Protein AF-A0A9W7DNH4-F1 (afdb_monomer)

Organism: NCBI:txid1714387

Solvent-accessible surface area (backbone atoms only — not comparable to full-atom values): 20850 Å² total; per-residue (Å²): 140,83,84,82,79,83,84,78,79,80,76,79,78,78,80,70,82,71,81,75,78,78,78,76,81,74,82,75,72,92,81,65,82,76,68,62,89,94,44,41,30,29,32,54,27,45,81,45,64,90,74,97,56,42,24,43,33,22,28,31,47,51,84,48,71,58,98,82,43,78,50,62,64,67,44,77,45,74,51,60,48,55,73,45,63,62,99,46,70,74,29,60,34,27,26,70,89,67,51,57,36,27,31,36,56,58,48,73,72,75,77,74,70,84,78,74,74,82,71,77,74,82,73,75,82,76,77,75,74,74,84,76,86,72,71,78,78,80,75,75,77,80,83,75,91,80,85,83,81,74,81,79,72,72,88,76,64,54,71,68,56,55,50,52,50,51,52,49,53,49,53,51,52,51,52,49,52,51,50,53,53,52,49,52,49,53,52,53,51,53,53,51,51,54,50,55,53,51,53,54,50,54,52,51,51,53,53,53,50,55,50,50,51,52,50,51,50,51,52,53,51,53,49,52,52,51,54,54,50,51,51,52,50,51,57,51,51,49,54,51,52,52,54,51,50,54,49,52,50,51,52,52,52,54,49,52,50,51,51,53,54,49,52,52,51,52,50,56,48,52,52,53,50,52,51,50,52,51,52,53,50,53,50,52,52,53,52,50,52,52,51,51,51,50,53,50,50,51,51,51,51,53,54,55,58,61,70,75,61,94,79,81,89,77,91,70,92,76,90,77,77,93,72,85,79,79,85,77,87,77,77,84,75,86,79,135

Structure (mmCIF, N/CA/C/O backbone):
data_AF-A0A9W7DNH4-F1
#
_entry.id   AF-A0A9W7DNH4-F1
#
loop_
_atom_site.group_PDB
_atom_site.id
_atom_site.type_symbol
_atom_site.label_atom_id
_atom_site.label_alt_id
_atom_site.label_comp_id
_atom_site.label_asym_id
_atom_site.label_entity_id
_atom_site.label_seq_id
_atom_site.pdbx_PDB_ins_code
_atom_site.Cartn_x
_atom_site.Cartn_y
_atom_site.Cartn_z
_atom_site.occupancy
_atom_site.B_iso_or_equiv
_atom_site.auth_seq_id
_atom_site.auth_comp_id
_atom_site.auth_asym_id
_atom_site.auth_atom_id
_atom_site.pdbx_PDB_model_num
ATOM 1 N N . MET A 1 1 ? 45.485 -11.878 -32.424 1.00 41.97 1 MET A N 1
ATOM 2 C CA . MET A 1 1 ? 44.222 -12.640 -32.326 1.00 41.97 1 MET A CA 1
ATOM 3 C C . MET A 1 1 ? 44.474 -13.828 -31.415 1.00 41.97 1 MET A C 1
ATOM 5 O O . MET A 1 1 ? 44.830 -14.895 -31.891 1.00 41.97 1 MET A O 1
ATOM 9 N N . GLU A 1 2 ? 44.370 -13.622 -30.106 1.00 49.78 2 GLU A N 1
ATOM 10 C CA . GLU A 1 2 ? 44.536 -14.690 -29.117 1.00 49.78 2 GLU A CA 1
ATOM 11 C C . GLU A 1 2 ? 43.156 -15.238 -28.758 1.00 49.78 2 GLU A C 1
ATOM 13 O O . GLU A 1 2 ? 42.283 -14.510 -28.282 1.00 49.78 2 GLU A O 1
ATOM 18 N N . ARG A 1 3 ? 42.944 -16.520 -29.056 1.00 56.12 3 ARG A N 1
ATOM 19 C CA . ARG A 1 3 ? 41.734 -17.259 -28.701 1.00 56.12 3 ARG A CA 1
ATOM 20 C C . ARG A 1 3 ? 41.853 -17.663 -27.233 1.00 56.12 3 ARG A C 1
ATOM 22 O O . ARG A 1 3 ? 42.627 -18.553 -26.908 1.00 56.12 3 ARG A O 1
ATOM 29 N N . ARG A 1 4 ? 41.108 -16.997 -26.347 1.00 57.38 4 ARG A N 1
ATOM 30 C CA . ARG A 1 4 ? 40.926 -17.455 -24.964 1.00 57.38 4 ARG A CA 1
ATOM 31 C C . ARG A 1 4 ? 39.834 -18.518 -24.940 1.00 57.38 4 ARG A C 1
ATOM 33 O O . ARG A 1 4 ? 38.658 -18.223 -25.141 1.00 57.38 4 ARG A O 1
ATOM 40 N N . GLU A 1 5 ? 40.274 -19.752 -24.745 1.00 59.03 5 GLU A N 1
ATOM 41 C CA . GLU A 1 5 ? 39.455 -20.941 -24.553 1.00 59.03 5 GLU A CA 1
ATOM 42 C C . GLU A 1 5 ? 38.618 -20.818 -23.274 1.00 59.03 5 GLU A C 1
ATOM 44 O O . GLU A 1 5 ? 39.094 -20.413 -22.213 1.00 59.03 5 GLU A O 1
ATOM 49 N N . THR A 1 6 ? 37.336 -21.148 -23.394 1.00 56.53 6 THR A N 1
ATOM 50 C CA . THR A 1 6 ? 36.351 -21.145 -22.315 1.00 56.53 6 THR A CA 1
ATOM 51 C C . THR A 1 6 ? 36.173 -22.573 -21.808 1.00 56.53 6 THR A C 1
ATOM 53 O O . THR A 1 6 ? 35.303 -23.309 -22.260 1.00 56.53 6 THR A O 1
ATOM 56 N N . ALA A 1 7 ? 36.997 -22.976 -20.842 1.00 54.81 7 ALA A N 1
ATOM 57 C CA . ALA A 1 7 ? 36.794 -24.218 -20.101 1.00 54.81 7 ALA A CA 1
ATOM 58 C C . ALA A 1 7 ? 35.756 -23.988 -18.986 1.00 54.81 7 ALA A C 1
ATOM 60 O O . ALA A 1 7 ? 36.094 -23.660 -17.850 1.00 54.81 7 ALA A O 1
ATOM 61 N N . ARG A 1 8 ? 34.465 -24.127 -19.316 1.00 53.44 8 ARG A N 1
ATOM 62 C CA . ARG A 1 8 ? 33.403 -24.297 -18.312 1.00 53.44 8 ARG A CA 1
ATOM 63 C C . ARG A 1 8 ? 33.491 -25.721 -17.772 1.00 53.44 8 ARG A C 1
ATOM 65 O O . ARG A 1 8 ? 33.032 -26.661 -18.413 1.00 53.44 8 ARG A O 1
ATOM 72 N N . MET A 1 9 ? 34.092 -25.861 -16.595 1.00 52.75 9 MET A N 1
ATOM 73 C CA . MET A 1 9 ? 33.989 -27.075 -15.798 1.00 52.75 9 MET A CA 1
ATOM 74 C C . MET A 1 9 ? 32.529 -27.291 -15.393 1.00 52.75 9 MET A C 1
ATOM 76 O O . MET A 1 9 ? 31.974 -26.549 -14.588 1.00 52.75 9 MET A O 1
ATOM 80 N N . LEU A 1 10 ? 31.917 -28.313 -15.987 1.00 50.47 10 LEU A N 1
ATOM 81 C CA . LEU A 1 10 ? 30.725 -28.970 -15.475 1.00 50.47 10 LEU A CA 1
ATOM 82 C C . LEU A 1 10 ? 31.139 -29.734 -14.213 1.00 50.47 10 LEU A C 1
ATOM 84 O O . LEU A 1 10 ? 31.581 -3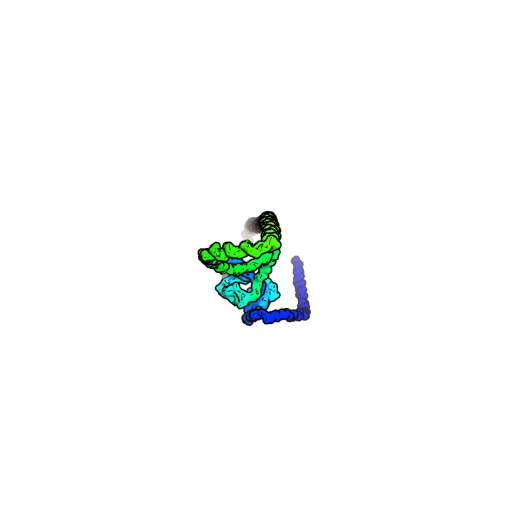0.879 -14.288 1.00 50.47 10 LEU A O 1
ATOM 88 N N . SER A 1 11 ? 31.048 -29.086 -13.053 1.00 50.72 11 SER A N 1
ATOM 89 C CA . SER A 1 11 ? 31.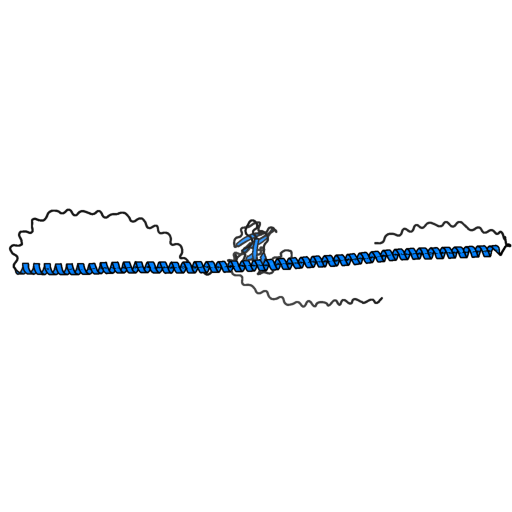046 -29.796 -11.779 1.00 50.72 11 SER A CA 1
ATOM 90 C C . SER A 1 11 ? 29.734 -30.565 -11.688 1.00 50.72 11 SER A C 1
ATOM 92 O O . SER A 1 11 ? 28.661 -29.986 -11.539 1.00 50.72 11 SER A O 1
ATOM 94 N N . SER A 1 12 ? 29.838 -31.880 -11.848 1.00 48.16 12 SER A N 1
ATOM 95 C CA . SER A 1 12 ? 28.795 -32.845 -11.543 1.00 48.16 12 SER A CA 1
ATOM 96 C C . SER A 1 12 ? 28.444 -32.734 -10.062 1.00 48.16 12 SER A C 1
ATOM 98 O O . SER A 1 12 ? 29.157 -33.263 -9.205 1.00 48.16 12 SER A O 1
ATOM 100 N N . ASP A 1 13 ? 27.367 -32.015 -9.769 1.00 47.03 13 ASP A N 1
ATOM 101 C CA . ASP A 1 13 ? 26.770 -31.979 -8.446 1.00 47.03 13 ASP A CA 1
ATOM 102 C C . ASP A 1 13 ? 26.400 -33.404 -8.030 1.00 47.03 13 ASP A C 1
ATOM 104 O O . ASP A 1 13 ? 25.472 -34.029 -8.551 1.00 47.03 13 ASP A O 1
ATOM 108 N N . GLY A 1 14 ? 27.164 -33.922 -7.071 1.00 48.91 14 GLY A N 1
ATOM 109 C CA . GLY A 1 14 ? 26.804 -35.087 -6.290 1.00 48.91 14 GLY A CA 1
ATOM 110 C C . GLY A 1 14 ? 25.523 -34.787 -5.525 1.00 48.91 14 GLY A C 1
ATOM 111 O O . GLY A 1 14 ? 25.557 -34.264 -4.412 1.00 48.91 14 GLY A O 1
ATOM 112 N N . PHE A 1 15 ? 24.389 -35.147 -6.123 1.00 50.22 15 PHE A N 1
ATOM 113 C CA . PHE A 1 15 ? 23.087 -35.256 -5.472 1.00 50.22 15 PHE A CA 1
ATOM 114 C C . PHE A 1 15 ? 23.132 -36.412 -4.458 1.00 50.22 15 PHE A C 1
ATOM 116 O O . PHE A 1 15 ? 22.571 -37.490 -4.652 1.00 50.22 15 PHE A O 1
ATOM 123 N N . ALA A 1 16 ? 23.853 -36.205 -3.357 1.00 56.56 16 ALA A N 1
ATOM 124 C CA . ALA A 1 16 ? 23.752 -37.050 -2.184 1.00 56.56 16 ALA A CA 1
ATOM 125 C C . ALA A 1 16 ? 22.314 -36.937 -1.664 1.00 56.56 16 ALA A C 1
ATOM 127 O O . ALA A 1 16 ? 21.881 -35.875 -1.212 1.00 56.56 16 ALA A O 1
ATOM 128 N N . LEU A 1 17 ? 21.571 -38.039 -1.778 1.00 50.75 17 LEU A N 1
ATOM 129 C CA . LEU A 1 17 ? 20.235 -38.236 -1.231 1.00 50.75 17 LEU A CA 1
ATOM 130 C C . LEU A 1 17 ? 20.253 -37.910 0.268 1.00 50.75 17 LEU A C 1
ATOM 132 O O . LEU A 1 17 ? 20.566 -38.757 1.104 1.00 50.75 17 LEU A O 1
ATOM 136 N N . ARG A 1 18 ? 19.932 -36.661 0.617 1.00 57.84 18 ARG A N 1
ATOM 137 C CA . ARG A 1 18 ? 19.720 -36.269 2.008 1.00 57.84 18 ARG A CA 1
ATOM 138 C C . ARG A 1 18 ? 18.527 -37.076 2.535 1.00 57.84 18 ARG A C 1
ATOM 140 O O . ARG A 1 18 ? 17.475 -37.071 1.886 1.00 57.84 18 ARG A O 1
ATOM 147 N N . PRO A 1 19 ? 18.652 -37.775 3.676 1.00 53.38 19 PRO A N 1
ATOM 148 C CA . PRO A 1 19 ? 17.532 -38.483 4.276 1.00 53.38 19 PRO A CA 1
ATOM 149 C C . PRO A 1 19 ? 16.405 -37.482 4.542 1.00 53.38 19 PRO A C 1
ATOM 151 O O . PRO A 1 19 ? 16.600 -36.474 5.223 1.00 53.38 19 PRO A O 1
ATOM 154 N N . ARG A 1 20 ? 15.235 -37.739 3.944 1.00 51.66 20 ARG A N 1
ATOM 155 C CA . ARG A 1 20 ? 14.053 -36.887 4.094 1.00 51.66 20 ARG A CA 1
ATOM 156 C C . ARG A 1 20 ? 13.724 -36.756 5.587 1.00 51.66 20 ARG A C 1
ATOM 158 O O . ARG A 1 20 ? 13.616 -37.788 6.257 1.00 51.66 20 ARG A O 1
ATOM 165 N N . PRO A 1 21 ? 13.549 -35.533 6.120 1.00 60.06 21 PRO A N 1
ATOM 166 C CA . PRO A 1 21 ? 13.137 -35.352 7.503 1.00 60.06 21 PRO A CA 1
ATOM 167 C C . PRO A 1 21 ? 11.808 -36.084 7.716 1.00 60.06 21 PRO A C 1
ATOM 169 O O . PRO A 1 21 ? 10.846 -35.900 6.966 1.00 60.06 21 PRO A O 1
ATOM 172 N N . ARG A 1 22 ? 11.775 -36.982 8.706 1.00 49.59 22 ARG A N 1
ATOM 173 C CA . ARG A 1 22 ? 10.574 -37.737 9.075 1.00 49.59 22 ARG A CA 1
ATOM 174 C C . ARG A 1 22 ? 9.524 -36.718 9.518 1.00 49.59 22 ARG A C 1
ATOM 176 O O . ARG A 1 22 ? 9.695 -36.086 10.558 1.00 49.59 22 ARG A O 1
ATOM 183 N N . LYS A 1 23 ? 8.477 -36.531 8.705 1.00 53.69 23 LYS A N 1
ATOM 184 C CA . LYS A 1 23 ? 7.341 -35.656 9.018 1.00 53.69 23 LYS A CA 1
ATOM 185 C C . LYS A 1 23 ? 6.785 -36.076 10.379 1.00 53.69 23 LYS A C 1
ATOM 187 O O . LYS A 1 23 ? 6.319 -37.206 10.530 1.00 53.69 23 LYS A O 1
ATOM 192 N N . LYS A 1 24 ? 6.898 -35.194 11.372 1.00 50.84 24 LYS A N 1
ATOM 193 C CA . LYS A 1 24 ? 6.263 -35.381 12.676 1.00 50.84 24 LYS A CA 1
ATOM 194 C C . LYS A 1 24 ? 4.756 -35.458 12.424 1.00 50.84 24 LYS A C 1
ATOM 196 O O . LYS A 1 24 ? 4.201 -34.590 11.756 1.00 50.84 24 LYS A O 1
ATOM 201 N N . LYS A 1 25 ? 4.125 -36.538 12.884 1.00 46.44 25 LYS A N 1
ATOM 202 C CA . LYS A 1 25 ? 2.669 -36.694 12.878 1.00 46.44 25 LYS A CA 1
ATOM 203 C C . LYS A 1 25 ? 2.129 -35.627 13.833 1.00 46.44 25 LYS A C 1
ATOM 205 O O . LYS A 1 25 ? 2.283 -35.775 15.038 1.00 46.44 25 LYS A O 1
ATOM 210 N N . LEU A 1 26 ? 1.612 -34.531 13.287 1.00 49.44 26 LEU A N 1
ATOM 211 C CA . LEU A 1 26 ? 0.841 -33.557 14.053 1.00 49.44 26 LEU A CA 1
ATOM 212 C C . LEU A 1 26 ? -0.410 -34.282 14.556 1.00 49.44 26 LEU A C 1
ATOM 214 O O . LEU A 1 26 ? -1.147 -34.871 13.761 1.00 49.44 26 LEU A O 1
ATOM 218 N N . GLU A 1 27 ? -0.567 -34.332 15.874 1.00 47.12 27 GLU A N 1
ATOM 219 C CA . GLU A 1 27 ? -1.735 -34.897 16.540 1.00 47.12 27 GLU A CA 1
ATOM 220 C C . GLU A 1 27 ? -2.971 -34.118 16.081 1.00 47.12 27 GLU A C 1
ATOM 222 O O . GLU A 1 27 ? -3.077 -32.910 16.268 1.00 47.12 27 GLU A O 1
ATOM 227 N N . GLN A 1 28 ? -3.874 -34.803 15.382 1.00 47.16 28 GLN A N 1
ATOM 228 C CA . GLN A 1 28 ? -5.133 -34.222 14.937 1.00 47.16 28 GLN A CA 1
ATOM 229 C C . GLN A 1 28 ? -6.095 -34.214 16.127 1.00 47.16 28 GLN A C 1
ATOM 231 O O . GLN A 1 28 ? -6.510 -35.276 16.592 1.00 47.16 28 GLN A O 1
ATOM 236 N N . ASN A 1 29 ? -6.439 -33.023 16.616 1.00 46.56 29 ASN A N 1
ATOM 237 C CA . ASN A 1 29 ? -7.461 -32.839 17.642 1.00 46.56 29 ASN A CA 1
ATOM 238 C C . ASN A 1 29 ? -8.822 -33.381 17.142 1.00 46.56 29 ASN A C 1
ATOM 240 O O . ASN A 1 29 ? -9.252 -33.025 16.042 1.00 46.56 29 ASN A O 1
ATOM 244 N N . PRO A 1 30 ? -9.527 -34.229 17.915 1.00 50.03 30 PRO A N 1
ATOM 245 C CA . PRO A 1 30 ? -10.684 -34.995 17.435 1.00 50.03 30 PRO A CA 1
ATOM 246 C C . PRO A 1 30 ? -12.011 -34.217 17.312 1.00 50.03 30 PRO A C 1
ATOM 248 O O . PRO A 1 30 ? -13.034 -34.840 17.046 1.00 50.03 30 PRO A O 1
ATOM 251 N N . ASN A 1 31 ? -12.027 -32.888 17.474 1.00 50.53 31 ASN A N 1
ATOM 252 C CA . ASN A 1 31 ? -13.268 -32.094 17.505 1.00 50.53 31 ASN A CA 1
ATOM 253 C C . ASN A 1 31 ? -13.541 -31.224 16.264 1.00 50.53 31 ASN A C 1
ATOM 255 O O . ASN A 1 31 ? -14.548 -30.520 16.227 1.00 50.53 31 ASN A O 1
ATOM 259 N N . PHE A 1 32 ? -12.715 -31.292 15.218 1.00 58.94 32 PHE A N 1
ATOM 260 C CA . PHE A 1 32 ? -12.990 -30.560 13.980 1.00 58.94 32 PHE A CA 1
ATOM 261 C C . PHE A 1 32 ? -14.051 -31.288 13.146 1.00 58.94 32 PHE A C 1
ATOM 263 O O . PHE A 1 32 ? -13.826 -32.417 12.700 1.00 58.94 32 PHE A O 1
ATOM 270 N N . LYS A 1 33 ? -15.200 -30.638 12.890 1.00 72.44 33 LYS A N 1
ATOM 271 C CA . LYS A 1 33 ? -16.123 -31.056 11.820 1.00 72.44 33 LYS A CA 1
ATOM 272 C C . LYS A 1 33 ? -15.299 -31.222 10.544 1.00 72.44 33 LYS A C 1
ATOM 274 O O . LYS A 1 33 ? -14.702 -30.268 10.049 1.00 72.44 33 LYS A O 1
ATOM 279 N N . GLN A 1 34 ? -15.194 -32.464 10.088 1.00 80.19 34 GLN A N 1
ATOM 280 C CA . GLN A 1 34 ? -14.175 -32.858 9.130 1.00 80.19 34 GLN A CA 1
ATOM 281 C C . GLN A 1 34 ? -14.425 -32.185 7.776 1.00 80.19 34 GLN A C 1
ATOM 283 O O . GLN A 1 34 ? -15.508 -32.320 7.208 1.00 80.19 34 GLN A O 1
ATOM 288 N N . ALA A 1 35 ? -13.416 -31.476 7.268 1.00 86.12 35 ALA A N 1
ATOM 289 C CA . ALA A 1 35 ? -13.481 -30.838 5.961 1.00 86.12 35 ALA A CA 1
ATOM 290 C C . ALA A 1 35 ? -13.754 -31.874 4.848 1.00 86.12 35 ALA A C 1
ATOM 292 O O . ALA A 1 35 ? -13.266 -33.013 4.931 1.00 86.12 35 ALA A O 1
ATOM 293 N N . PRO A 1 36 ? -14.499 -31.509 3.787 1.00 87.69 36 PRO A N 1
ATOM 294 C CA . PRO A 1 36 ? -14.671 -32.354 2.613 1.00 87.69 36 PRO A CA 1
ATOM 295 C C . PRO A 1 36 ? -13.324 -32.799 2.030 1.00 87.69 36 PRO A C 1
ATOM 297 O O . PRO A 1 36 ? -12.365 -32.030 1.945 1.00 87.69 36 PRO A O 1
ATOM 300 N N . ARG A 1 37 ? -13.237 -34.060 1.590 1.00 85.50 37 ARG A N 1
ATOM 301 C CA . ARG A 1 37 ? -11.992 -34.599 1.022 1.00 85.50 37 ARG A CA 1
ATOM 302 C C . ARG A 1 37 ? -11.563 -33.791 -0.205 1.00 85.50 37 ARG A C 1
ATOM 304 O O . ARG A 1 37 ? -12.326 -33.661 -1.157 1.00 85.50 37 ARG A O 1
ATOM 311 N N . GLY A 1 38 ? -10.314 -33.326 -0.195 1.00 86.88 38 GLY A N 1
ATOM 312 C CA . GLY A 1 38 ? -9.710 -32.592 -1.311 1.00 86.88 38 GLY A CA 1
ATOM 313 C C . GLY A 1 38 ? -10.020 -31.095 -1.337 1.00 86.88 38 GLY A C 1
ATOM 314 O O . GLY A 1 38 ? -9.582 -30.424 -2.266 1.00 86.88 38 GLY A O 1
ATOM 315 N N . VAL A 1 39 ? -10.740 -30.572 -0.341 1.00 91.62 39 VAL A N 1
ATOM 316 C CA . VAL A 1 39 ? -10.907 -29.130 -0.142 1.00 91.62 39 VAL A CA 1
ATOM 317 C C . VAL A 1 39 ? -9.945 -28.697 0.967 1.00 91.62 39 VAL A C 1
ATOM 319 O O . VAL A 1 39 ? -9.962 -29.303 2.040 1.00 91.62 39 VAL A O 1
ATOM 322 N N . PRO A 1 40 ? -9.071 -27.710 0.729 1.00 92.69 40 PRO A N 1
ATOM 323 C CA . PRO A 1 40 ? -8.202 -27.194 1.774 1.00 92.69 40 PRO A CA 1
ATOM 324 C C . PRO A 1 40 ? -8.973 -26.430 2.838 1.00 92.69 40 PRO A C 1
ATOM 326 O O . PRO A 1 40 ? -9.962 -25.761 2.537 1.00 92.69 40 PRO A O 1
ATOM 329 N N . THR A 1 41 ? -8.482 -26.501 4.070 1.00 93.94 41 THR A N 1
ATOM 330 C CA . THR A 1 41 ? -9.088 -25.814 5.206 1.00 93.94 41 THR A CA 1
ATOM 331 C C . THR A 1 41 ? -8.371 -24.497 5.467 1.00 93.94 41 THR A C 1
ATOM 333 O O . THR A 1 41 ? -7.146 -24.463 5.477 1.00 93.94 41 THR A O 1
ATOM 336 N N . LEU A 1 42 ? -9.120 -23.427 5.701 1.00 94.19 42 LEU A N 1
ATOM 337 C CA . LEU A 1 42 ? -8.631 -22.165 6.249 1.00 94.19 42 LEU A CA 1
ATOM 338 C C . LEU A 1 42 ? -9.012 -22.113 7.729 1.00 94.19 42 LEU A C 1
ATOM 340 O O . LEU A 1 42 ? -10.199 -22.046 8.037 1.00 94.19 42 LEU A O 1
ATOM 344 N N . ASN A 1 43 ? -8.033 -22.172 8.627 1.00 93.31 43 ASN A N 1
ATOM 345 C CA . ASN A 1 43 ? -8.238 -21.945 10.063 1.00 93.31 43 ASN A CA 1
ATOM 346 C C . ASN A 1 43 ? -7.782 -20.532 10.437 1.00 93.31 43 ASN A C 1
ATOM 348 O O . ASN A 1 43 ? -7.041 -19.908 9.673 1.00 93.31 43 ASN A O 1
ATOM 352 N N . TYR A 1 44 ? -8.210 -20.057 11.608 1.00 92.81 44 TYR A N 1
ATOM 353 C CA . TYR A 1 44 ? -7.864 -18.740 12.152 1.00 92.81 44 TYR A CA 1
ATOM 354 C C . TYR A 1 44 ? -8.098 -17.647 11.111 1.00 92.81 44 TYR A C 1
ATOM 356 O O . TYR A 1 44 ? -7.218 -16.862 10.755 1.00 92.81 44 TYR A O 1
ATOM 364 N N . TRP A 1 45 ? -9.275 -17.711 10.491 1.00 94.19 45 TRP A N 1
ATOM 365 C CA . TRP A 1 45 ? -9.604 -16.851 9.372 1.00 94.19 45 TRP A CA 1
ATOM 366 C C . TRP A 1 45 ? -10.391 -15.625 9.830 1.00 94.19 45 TRP A C 1
ATOM 368 O O . TRP A 1 45 ? -11.214 -15.702 10.741 1.00 94.19 45 TRP A O 1
ATOM 378 N N . ALA A 1 46 ? -10.175 -14.508 9.141 1.00 93.75 46 ALA A N 1
ATOM 379 C CA . ALA A 1 46 ? -10.876 -13.248 9.338 1.00 93.75 46 ALA A CA 1
ATOM 380 C C . ALA A 1 46 ? -11.366 -12.697 7.989 1.00 93.75 46 ALA A C 1
ATOM 382 O O . ALA A 1 46 ? -10.720 -12.874 6.951 1.00 93.75 46 ALA A O 1
ATOM 383 N N . GLU A 1 47 ? -12.529 -12.042 7.993 1.00 92.38 47 GLU A N 1
ATOM 384 C CA . GLU A 1 47 ? -13.048 -11.340 6.813 1.00 92.38 47 GLU A CA 1
ATOM 385 C C . GLU A 1 47 ? -12.252 -10.044 6.625 1.00 92.38 47 GLU A C 1
ATOM 387 O O . GLU A 1 47 ? -12.190 -9.199 7.519 1.00 92.38 47 GLU A O 1
ATOM 392 N N . VAL A 1 48 ? -11.632 -9.891 5.458 1.00 90.06 48 VAL A N 1
ATOM 393 C CA . VAL A 1 48 ? -10.850 -8.711 5.094 1.00 90.06 48 VAL A CA 1
ATOM 394 C C . VAL A 1 48 ? -11.646 -7.925 4.055 1.00 90.06 48 VAL A C 1
ATOM 396 O O . VAL A 1 48 ? -12.052 -8.441 3.017 1.00 90.06 48 VAL A O 1
ATOM 399 N N . GLY A 1 49 ? -11.902 -6.652 4.353 1.00 79.62 49 GLY A N 1
ATOM 400 C CA . GLY A 1 49 ? -12.678 -5.760 3.491 1.00 79.62 49 GLY A CA 1
ATOM 401 C C . GLY A 1 49 ? -14.156 -5.669 3.876 1.00 79.62 49 GLY A C 1
ATOM 402 O O . GLY A 1 49 ? -14.897 -6.644 3.882 1.00 79.62 49 GLY A O 1
ATOM 403 N N . GLY A 1 50 ? -14.610 -4.450 4.175 1.00 63.06 50 GLY A N 1
ATOM 404 C CA . GLY A 1 50 ? -16.027 -4.152 4.377 1.00 63.06 50 GLY A CA 1
ATOM 405 C C . GLY A 1 50 ? -16.684 -3.728 3.063 1.00 63.06 50 GLY A C 1
ATOM 406 O O . GLY A 1 50 ? -16.240 -2.764 2.439 1.00 63.06 50 GLY A O 1
ATOM 407 N N . GLY A 1 51 ? -17.754 -4.408 2.638 1.00 75.00 51 GLY A N 1
ATOM 408 C CA . GLY A 1 51 ? -18.595 -3.958 1.521 1.00 75.00 51 GLY A CA 1
ATOM 409 C C . GLY A 1 51 ? -18.993 -5.047 0.521 1.00 75.00 51 GLY A C 1
ATOM 410 O O . GLY A 1 51 ? -19.376 -6.149 0.899 1.00 75.00 51 GLY A O 1
ATOM 411 N N . VAL A 1 52 ? -18.968 -4.696 -0.773 1.00 79.38 52 VAL A N 1
ATOM 412 C CA . VAL A 1 52 ? -19.470 -5.519 -1.899 1.00 79.38 52 VAL A CA 1
ATOM 413 C C . VAL A 1 52 ? -18.533 -6.685 -2.244 1.00 79.38 52 VAL A C 1
ATOM 415 O O . VAL A 1 52 ? -18.972 -7.685 -2.808 1.00 79.38 52 VAL A O 1
ATOM 418 N N . HIS A 1 53 ? -17.250 -6.575 -1.896 1.00 86.00 53 HIS A N 1
ATOM 419 C CA . HIS A 1 53 ? -16.250 -7.612 -2.123 1.00 86.00 53 HIS A CA 1
ATOM 420 C C . HIS A 1 53 ? -15.758 -8.131 -0.782 1.00 86.00 53 HIS A C 1
ATOM 422 O O . HIS A 1 53 ? -15.074 -7.414 -0.060 1.00 86.00 53 HIS A O 1
ATOM 428 N N . LYS A 1 54 ? -16.130 -9.370 -0.473 1.00 91.00 54 LYS A N 1
ATOM 429 C CA . LYS A 1 54 ? -15.702 -10.066 0.734 1.00 91.00 54 LYS A CA 1
ATOM 430 C C . LYS A 1 54 ? -14.505 -10.942 0.384 1.00 91.00 54 LYS A C 1
ATOM 432 O O . LYS A 1 54 ? -14.637 -11.817 -0.479 1.00 91.00 54 LYS A O 1
ATOM 437 N N . THR A 1 55 ? -13.353 -10.689 0.993 1.00 92.62 55 THR A N 1
ATOM 438 C CA . THR A 1 55 ? -12.202 -11.601 0.962 1.00 92.62 55 THR A CA 1
ATOM 439 C C . THR A 1 55 ? -11.982 -12.168 2.358 1.00 92.62 55 THR A C 1
ATOM 441 O O . THR A 1 55 ? -12.465 -11.631 3.354 1.00 92.62 55 THR A O 1
ATOM 444 N N . ILE A 1 56 ? -11.311 -13.312 2.436 1.00 93.50 56 ILE A N 1
ATOM 445 C CA . ILE A 1 56 ? -10.953 -13.944 3.708 1.00 93.50 56 ILE A CA 1
ATOM 446 C C . ILE A 1 56 ? -9.447 -14.136 3.745 1.00 93.50 56 ILE A C 1
ATOM 448 O O . ILE A 1 56 ? -8.865 -14.619 2.771 1.00 93.50 56 ILE A O 1
ATOM 452 N N . GLN A 1 57 ? -8.833 -13.812 4.875 1.00 94.31 57 GLN A N 1
ATOM 453 C CA . GLN A 1 57 ? -7.440 -14.126 5.160 1.00 94.31 57 GLN A CA 1
ATOM 454 C C . GLN A 1 57 ? -7.380 -15.146 6.295 1.00 94.31 57 GLN A C 1
ATOM 456 O O . GLN A 1 57 ? -8.108 -15.001 7.267 1.00 94.31 57 GLN A O 1
ATOM 461 N N . GLY A 1 58 ? -6.523 -16.160 6.195 1.00 93.06 58 GLY A N 1
ATOM 462 C CA . GLY A 1 58 ? -6.372 -17.178 7.240 1.00 93.06 58 GLY A CA 1
ATOM 463 C C . GLY A 1 58 ? -5.195 -18.110 6.984 1.00 93.06 58 GLY A C 1
ATOM 464 O O . GLY A 1 58 ? -4.500 -17.985 5.973 1.00 93.06 58 GLY A O 1
ATOM 465 N N . GLU A 1 59 ? -4.960 -19.039 7.902 1.00 93.69 59 GLU A N 1
ATOM 466 C CA . GLU A 1 59 ? -3.907 -20.044 7.775 1.00 93.69 59 GLU A CA 1
ATOM 467 C C . GLU A 1 59 ? -4.391 -21.263 6.995 1.00 93.69 59 GLU A C 1
ATOM 469 O O . GLU A 1 5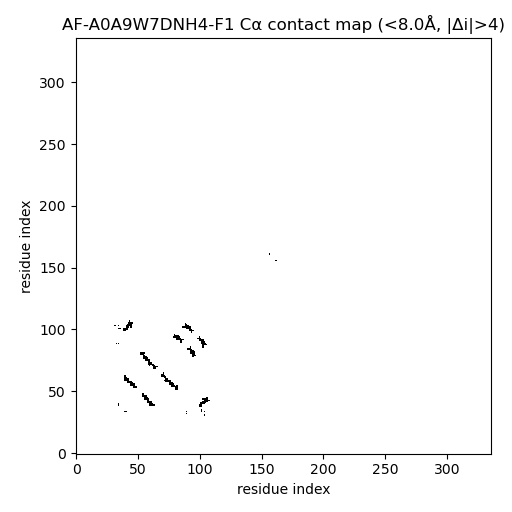9 ? -5.424 -21.868 7.299 1.00 93.69 59 GLU A O 1
ATOM 474 N N . LEU A 1 60 ? -3.622 -21.650 5.979 1.00 91.56 60 LEU A N 1
ATOM 475 C CA . LEU A 1 60 ? -3.956 -22.779 5.126 1.00 91.56 60 LEU A CA 1
ATOM 476 C C . LEU A 1 60 ? -3.536 -24.107 5.767 1.00 91.56 60 LEU A C 1
ATOM 478 O O . LEU A 1 60 ? -2.353 -24.387 5.949 1.00 91.56 60 LEU A O 1
ATOM 482 N N . PHE A 1 61 ? -4.502 -24.985 6.019 1.00 88.25 61 PHE A N 1
ATOM 483 C CA . PHE A 1 61 ? -4.289 -26.357 6.462 1.00 88.25 61 PHE A CA 1
ATOM 484 C C . PHE A 1 61 ? -4.622 -27.353 5.352 1.00 88.25 61 PHE A C 1
ATOM 486 O O . PHE A 1 61 ? -5.764 -27.504 4.914 1.00 88.25 61 PHE A O 1
ATOM 493 N N . GLY A 1 62 ? -3.590 -28.070 4.909 1.00 80.94 62 GLY A N 1
ATOM 494 C CA . GLY A 1 62 ? -3.653 -28.982 3.774 1.00 80.94 62 GLY A CA 1
ATOM 495 C C . GLY A 1 62 ? -2.539 -28.703 2.770 1.00 80.94 62 GLY A C 1
ATOM 496 O O . GLY A 1 62 ? -1.735 -27.795 2.948 1.00 80.94 62 GLY A O 1
ATOM 497 N N . CYS A 1 63 ? -2.476 -29.523 1.725 1.00 72.19 63 CYS A N 1
ATOM 498 C CA . CYS A 1 63 ? -1.569 -29.309 0.602 1.00 72.19 63 CYS A CA 1
ATOM 499 C C . CYS A 1 63 ? -2.397 -28.756 -0.557 1.00 72.19 63 CYS A C 1
ATOM 501 O O . CYS A 1 63 ? -3.300 -29.447 -1.038 1.00 72.19 63 CYS A O 1
ATOM 503 N N . VAL A 1 64 ? -2.108 -27.527 -0.980 1.00 74.06 64 VAL A N 1
ATOM 504 C CA . VAL A 1 64 ? -2.760 -26.893 -2.131 1.00 74.06 64 VAL A CA 1
ATOM 505 C C . VAL A 1 64 ? -1.693 -26.475 -3.111 1.00 74.06 64 VAL A C 1
ATOM 507 O O . VAL A 1 64 ? -0.653 -25.951 -2.723 1.00 74.06 64 VAL A O 1
ATOM 510 N N . VAL A 1 65 ? -1.976 -26.711 -4.385 1.00 72.25 65 VAL A N 1
ATOM 511 C CA . VAL A 1 65 ? -1.204 -26.131 -5.473 1.00 72.25 65 VAL A CA 1
ATOM 512 C C . VAL A 1 65 ? -1.978 -24.914 -5.952 1.00 72.25 65 VAL A C 1
ATOM 514 O O . VAL A 1 65 ? -3.064 -25.066 -6.512 1.00 72.25 65 VAL A O 1
ATOM 517 N N . VAL A 1 66 ? -1.455 -23.722 -5.686 1.00 70.25 66 VAL A N 1
ATOM 518 C CA . VAL A 1 66 ? -2.009 -22.462 -6.196 1.00 70.25 66 VAL A CA 1
ATOM 519 C C . VAL A 1 66 ? -1.060 -21.977 -7.279 1.00 70.25 66 VAL A C 1
ATOM 521 O O . VAL A 1 66 ? 0.140 -21.904 -7.054 1.00 70.25 66 VAL A O 1
ATOM 524 N N . ASP A 1 67 ? -1.581 -21.743 -8.482 1.00 68.94 67 ASP A N 1
ATOM 525 C CA . ASP A 1 67 ? -0.811 -21.251 -9.636 1.00 68.94 67 ASP A CA 1
ATOM 526 C C . ASP A 1 67 ? 0.449 -22.067 -9.995 1.00 68.94 67 ASP A C 1
ATOM 528 O O . ASP A 1 67 ? 1.362 -21.582 -10.658 1.00 68.94 67 ASP A O 1
ATOM 532 N N . GLY A 1 68 ? 0.469 -23.350 -9.620 1.00 75.00 68 GLY A N 1
ATOM 533 C CA . GLY A 1 68 ? 1.579 -24.269 -9.888 1.00 75.00 68 GLY A CA 1
ATOM 534 C C . GLY A 1 68 ? 2.593 -24.393 -8.749 1.00 75.00 68 GLY A C 1
ATOM 535 O O . GLY A 1 68 ? 3.421 -25.303 -8.801 1.00 75.00 68 GLY A O 1
ATOM 536 N N . ASP A 1 69 ? 2.474 -23.578 -7.702 1.00 78.31 69 ASP A N 1
ATOM 537 C CA . ASP A 1 69 ? 3.329 -23.633 -6.521 1.00 78.31 69 ASP A CA 1
ATOM 538 C C . ASP A 1 69 ? 2.630 -24.380 -5.378 1.00 78.31 69 ASP A C 1
ATOM 540 O O . ASP A 1 69 ? 1.448 -24.175 -5.085 1.00 78.31 69 ASP A O 1
ATOM 544 N N . ALA A 1 70 ? 3.356 -25.302 -4.743 1.00 78.06 70 ALA A N 1
ATOM 545 C CA . ALA A 1 70 ? 2.871 -26.009 -3.565 1.00 78.06 70 ALA A CA 1
ATOM 546 C C . ALA A 1 70 ? 3.011 -25.098 -2.341 1.00 78.06 70 ALA A C 1
ATOM 548 O O . ALA A 1 70 ? 4.130 -24.760 -1.959 1.00 78.06 70 ALA A O 1
ATOM 549 N N . ILE A 1 71 ? 1.883 -24.728 -1.739 1.00 80.12 71 ILE A N 1
ATOM 550 C CA . ILE A 1 71 ? 1.841 -23.928 -0.512 1.00 80.12 71 ILE A CA 1
ATOM 551 C C . ILE A 1 71 ? 1.993 -24.863 0.691 1.00 80.12 71 ILE A C 1
ATOM 553 O O . ILE A 1 71 ? 1.332 -25.908 0.768 1.00 80.12 71 ILE A O 1
ATOM 557 N N . ASP A 1 72 ? 2.871 -24.495 1.624 1.00 80.81 72 ASP A N 1
ATOM 558 C CA . ASP A 1 72 ? 3.090 -25.252 2.853 1.00 80.81 72 ASP A CA 1
ATOM 559 C C . ASP A 1 72 ? 1.939 -25.034 3.852 1.00 80.81 72 ASP A C 1
ATOM 561 O O . ASP A 1 72 ? 1.319 -23.975 3.938 1.00 80.81 72 ASP A O 1
ATOM 565 N N . THR A 1 73 ? 1.635 -26.068 4.638 1.00 84.50 73 THR A N 1
ATOM 566 C CA . THR A 1 73 ? 0.620 -25.976 5.696 1.00 84.50 73 THR A CA 1
ATOM 567 C C . THR A 1 73 ? 1.059 -24.987 6.781 1.00 84.50 73 THR A C 1
ATOM 569 O O . THR A 1 73 ? 2.176 -25.095 7.287 1.00 84.50 73 THR A O 1
ATOM 572 N N . GLY A 1 74 ? 0.159 -24.082 7.169 1.00 85.94 74 GLY A N 1
ATOM 573 C CA . GLY A 1 74 ? 0.391 -23.016 8.148 1.00 85.94 74 GLY A CA 1
ATOM 574 C C . GLY A 1 74 ? 0.773 -21.670 7.524 1.00 85.94 74 GLY A C 1
ATOM 575 O O . GLY A 1 74 ? 1.016 -20.713 8.250 1.00 85.94 74 GLY A O 1
ATOM 576 N N . GLU A 1 75 ? 0.840 -21.563 6.194 1.00 88.00 75 GLU A N 1
ATOM 577 C CA . GLU A 1 75 ? 1.051 -20.271 5.542 1.00 88.00 75 GLU A CA 1
ATOM 578 C C . GLU A 1 75 ? -0.232 -19.426 5.587 1.00 88.00 75 GLU A C 1
ATOM 580 O O . GLU A 1 75 ? -1.330 -19.914 5.295 1.00 88.00 75 GLU A O 1
ATOM 585 N N . ARG A 1 76 ? -0.093 -18.148 5.962 1.00 90.81 76 ARG A N 1
ATOM 586 C CA . ARG A 1 76 ? -1.206 -17.196 5.975 1.00 90.81 76 ARG A CA 1
ATOM 587 C C . ARG A 1 76 ? -1.466 -16.717 4.553 1.00 90.81 76 ARG A C 1
ATOM 589 O O . ARG A 1 76 ? -0.643 -16.007 3.980 1.00 90.81 76 ARG A O 1
ATOM 596 N N . ILE A 1 77 ? -2.618 -17.078 4.007 1.00 92.31 77 ILE A N 1
ATOM 597 C CA . ILE A 1 77 ? -3.029 -16.700 2.656 1.00 92.31 77 ILE A CA 1
ATOM 598 C C . ILE A 1 77 ? -4.209 -15.733 2.706 1.00 92.31 77 ILE A C 1
ATOM 600 O O . ILE A 1 77 ? -5.047 -15.797 3.605 1.00 92.31 77 ILE A O 1
ATOM 604 N N . GLU A 1 78 ? -4.287 -14.848 1.718 1.00 93.69 78 GLU A N 1
ATOM 605 C CA . GLU A 1 78 ? -5.484 -14.062 1.431 1.00 93.69 78 GLU A CA 1
ATOM 606 C C . GLU A 1 78 ? -6.186 -14.673 0.217 1.00 93.69 78 GLU A C 1
ATOM 608 O O . GLU A 1 78 ? -5.579 -14.912 -0.829 1.00 93.69 78 GLU A O 1
ATOM 613 N N . THR A 1 79 ? -7.469 -14.974 0.369 1.00 92.12 79 THR A N 1
ATOM 614 C CA . THR A 1 79 ? -8.295 -15.514 -0.709 1.00 92.12 79 THR A CA 1
ATOM 615 C C . THR A 1 79 ? -8.756 -14.405 -1.651 1.00 92.12 79 THR A C 1
ATOM 617 O O . THR A 1 79 ? -8.918 -13.248 -1.266 1.00 92.12 79 THR A O 1
ATOM 620 N N . GLY A 1 80 ? -9.015 -14.761 -2.911 1.00 91.94 80 GLY A N 1
ATOM 621 C CA . GLY A 1 80 ? -9.718 -13.865 -3.830 1.00 91.94 80 GLY A CA 1
ATOM 622 C C . GLY A 1 80 ? -11.168 -13.608 -3.397 1.00 91.94 80 GLY A C 1
ATOM 623 O O . GLY A 1 80 ? -11.686 -14.242 -2.482 1.00 91.94 80 GLY A O 1
ATOM 624 N N . VAL A 1 81 ? -11.858 -12.708 -4.104 1.00 94.62 81 VAL A N 1
ATOM 625 C CA . VAL A 1 81 ? -13.252 -12.334 -3.793 1.00 94.62 81 VAL A CA 1
ATOM 626 C C . VAL A 1 81 ? -14.160 -13.561 -3.754 1.00 94.62 81 VAL A C 1
ATOM 628 O O . VAL A 1 81 ? -14.188 -14.340 -4.709 1.00 94.62 81 VAL A O 1
ATOM 631 N N . ILE A 1 82 ? -14.927 -13.708 -2.679 1.00 94.38 82 ILE A N 1
ATOM 632 C CA . ILE A 1 82 ? -15.861 -14.817 -2.491 1.00 94.38 82 ILE A CA 1
ATOM 633 C C . ILE A 1 82 ? -17.125 -14.563 -3.304 1.00 94.38 82 ILE A C 1
ATOM 635 O O . ILE A 1 82 ? -17.759 -13.515 -3.189 1.00 94.38 82 ILE A O 1
ATOM 639 N N . VAL A 1 83 ? -17.483 -15.534 -4.145 1.00 95.31 83 VAL A N 1
ATOM 640 C CA . VAL A 1 83 ? -18.640 -15.458 -5.052 1.00 95.31 83 VAL A CA 1
ATOM 641 C C . VAL A 1 83 ? -19.774 -16.398 -4.648 1.00 95.31 83 VAL A C 1
ATOM 643 O O . VAL A 1 83 ? -20.913 -16.185 -5.061 1.00 95.31 83 VAL A O 1
ATOM 646 N N . LYS A 1 84 ? -19.488 -17.444 -3.860 1.00 94.81 84 LYS A N 1
ATOM 647 C CA . LYS A 1 84 ? -20.484 -18.420 -3.397 1.00 94.81 84 LYS A CA 1
ATOM 648 C C . LYS A 1 84 ? -20.103 -18.995 -2.032 1.00 94.81 84 LYS A C 1
ATOM 650 O O . LYS A 1 84 ? -18.927 -19.236 -1.785 1.00 94.81 84 LYS A O 1
ATOM 655 N N . GLY A 1 85 ? -21.114 -19.292 -1.219 1.00 91.88 85 GLY A N 1
ATOM 656 C CA . GLY A 1 85 ? -20.962 -19.833 0.134 1.00 91.88 85 GLY A CA 1
ATOM 657 C C . GLY A 1 85 ? -21.224 -18.768 1.194 1.00 91.88 85 GLY A C 1
ATOM 658 O O . GLY A 1 85 ? -21.074 -17.574 0.930 1.00 91.88 85 GLY A O 1
ATOM 659 N N . ASP A 1 86 ? -21.643 -19.212 2.373 1.00 92.00 86 ASP A N 1
ATOM 660 C CA . ASP A 1 86 ? -21.804 -18.345 3.537 1.00 92.00 86 ASP A CA 1
ATOM 661 C C . ASP A 1 86 ? -20.454 -18.225 4.248 1.00 92.00 86 ASP A C 1
ATOM 663 O O . ASP A 1 86 ? -19.747 -19.214 4.407 1.00 92.00 86 ASP A O 1
ATOM 667 N N . ILE A 1 87 ? -20.067 -17.020 4.670 1.00 92.56 87 ILE A N 1
ATOM 668 C CA . ILE A 1 87 ? -18.817 -16.802 5.416 1.00 92.56 87 ILE A CA 1
ATOM 669 C C . ILE A 1 87 ? -19.080 -17.110 6.892 1.00 92.56 87 ILE A C 1
ATOM 671 O O . ILE A 1 87 ? -19.240 -16.224 7.729 1.00 92.56 87 ILE A O 1
ATOM 675 N N . THR A 1 88 ? -19.224 -18.398 7.186 1.00 92.44 88 THR A N 1
ATOM 676 C CA . THR A 1 88 ? -19.474 -18.924 8.533 1.00 92.44 88 THR A CA 1
ATOM 677 C C . THR A 1 88 ? -18.534 -20.083 8.833 1.00 92.44 88 THR A C 1
ATOM 679 O O . THR A 1 88 ? -18.088 -20.776 7.920 1.00 92.44 88 THR A O 1
ATOM 682 N N . GLU A 1 89 ? -18.246 -20.335 10.104 1.00 92.69 89 GLU A N 1
ATOM 683 C CA . GLU A 1 89 ? -17.429 -21.484 10.504 1.00 92.69 89 GLU A CA 1
ATOM 684 C C . GLU A 1 89 ? -18.008 -22.807 9.994 1.00 92.69 89 GLU A C 1
ATOM 686 O O . GLU A 1 89 ? -19.224 -23.025 9.982 1.00 92.69 89 GLU A O 1
ATOM 691 N N . PHE A 1 90 ? -17.114 -23.712 9.606 1.00 92.25 90 PHE A N 1
ATOM 692 C CA . PHE A 1 90 ? -17.425 -25.045 9.089 1.00 92.25 90 PHE A CA 1
ATOM 693 C C . PHE A 1 90 ? -18.297 -25.023 7.827 1.00 92.25 90 PHE A C 1
ATOM 695 O O . PHE A 1 90 ? -19.239 -25.811 7.702 1.00 92.25 90 PHE A O 1
ATOM 702 N N . SER A 1 91 ? -17.988 -24.120 6.895 1.00 93.75 91 SER A N 1
ATOM 703 C CA . SER A 1 91 ? -18.684 -23.994 5.611 1.00 93.75 91 SER A CA 1
ATOM 704 C C . SER A 1 91 ? -17.713 -23.928 4.427 1.00 93.75 91 SER A C 1
ATOM 706 O O . SER A 1 91 ? -16.541 -23.591 4.579 1.00 93.75 91 SER A O 1
ATOM 708 N N . GLU A 1 92 ? -18.188 -24.291 3.232 1.00 94.75 92 GLU A N 1
ATOM 709 C CA . GLU A 1 92 ? -17.403 -24.204 1.995 1.00 94.75 92 GLU A CA 1
ATOM 710 C C . GLU A 1 92 ? -17.670 -22.871 1.288 1.00 94.75 92 GLU A C 1
ATOM 712 O O . GLU A 1 92 ? -18.818 -22.537 0.984 1.00 94.75 92 GLU A O 1
ATOM 717 N N . VAL A 1 93 ? -16.598 -22.149 0.966 1.00 95.88 93 VAL A N 1
ATOM 718 C CA . VAL A 1 93 ? -16.632 -20.920 0.170 1.00 95.88 93 VAL A CA 1
ATOM 719 C C . VAL A 1 93 ? -15.912 -21.113 -1.159 1.00 95.88 93 VAL A C 1
ATOM 721 O O . VAL A 1 93 ? -14.934 -21.857 -1.266 1.00 95.88 93 VAL A O 1
ATOM 724 N N . VAL A 1 94 ? -16.404 -20.431 -2.192 1.00 95.56 94 VAL A N 1
ATOM 725 C CA . VAL A 1 94 ? -15.837 -20.445 -3.543 1.00 95.56 94 VAL A CA 1
ATOM 726 C C . VAL A 1 94 ? -15.419 -19.033 -3.920 1.00 95.56 94 VAL A C 1
ATOM 728 O O . VAL A 1 94 ? -16.221 -18.097 -3.849 1.00 95.56 94 VAL A O 1
ATOM 731 N N . THR A 1 95 ? -14.168 -18.883 -4.338 1.00 95.25 95 THR A N 1
ATOM 732 C CA . THR A 1 95 ? -13.616 -17.616 -4.826 1.00 95.25 95 THR A CA 1
ATOM 733 C C . THR A 1 95 ? -13.984 -17.377 -6.292 1.00 95.25 95 THR A C 1
ATOM 735 O O . THR A 1 95 ? -14.385 -18.288 -7.015 1.00 95.25 95 THR A O 1
ATOM 738 N N . ASN A 1 96 ? -13.803 -16.145 -6.767 1.00 94.31 96 ASN A N 1
ATOM 739 C CA . ASN A 1 96 ? -13.945 -15.750 -8.172 1.00 94.31 96 ASN A CA 1
ATOM 740 C C . ASN A 1 96 ? -13.149 -16.668 -9.120 1.00 94.31 96 ASN A C 1
ATOM 742 O O . ASN A 1 96 ? -13.663 -17.057 -10.166 1.00 94.31 96 ASN A O 1
ATOM 746 N N . SER A 1 97 ? -11.940 -17.080 -8.723 1.00 91.75 97 SER A N 1
ATOM 747 C CA . SER A 1 97 ? -11.100 -17.997 -9.505 1.00 91.75 97 SER A CA 1
ATOM 748 C C . SER A 1 97 ? -11.675 -19.416 -9.630 1.00 91.75 97 SER A C 1
ATOM 750 O O . SER A 1 97 ? -11.131 -20.228 -10.373 1.00 91.75 97 SER A O 1
ATOM 752 N N . GLY A 1 98 ? -12.745 -19.744 -8.897 1.00 92.62 98 GLY A N 1
ATOM 753 C CA . GLY A 1 98 ? -13.315 -21.088 -8.806 1.00 92.62 98 GLY A CA 1
ATOM 754 C C . GLY A 1 98 ? -12.620 -21.991 -7.782 1.00 92.62 98 GLY A C 1
ATOM 755 O O . GLY A 1 98 ? -12.992 -23.159 -7.651 1.00 92.62 98 GLY A O 1
ATOM 756 N N . SER A 1 99 ? -11.636 -21.469 -7.043 1.00 92.25 99 SER A N 1
ATOM 757 C CA . SER A 1 99 ? -10.977 -22.191 -5.952 1.00 92.25 99 SER A CA 1
ATOM 758 C C . SER A 1 99 ? -11.940 -22.351 -4.775 1.00 92.25 99 SER A C 1
ATOM 760 O O . SER A 1 99 ? -12.742 -21.462 -4.487 1.00 92.25 99 SER A O 1
ATOM 762 N N . ARG A 1 100 ? -11.879 -23.502 -4.102 1.00 94.50 100 ARG A N 1
ATOM 763 C CA . ARG A 1 100 ? -12.799 -23.871 -3.018 1.00 94.50 100 ARG A CA 1
ATOM 764 C C . ARG A 1 100 ? -12.023 -24.018 -1.725 1.00 94.50 100 ARG A C 1
ATOM 766 O O . ARG A 1 100 ? -10.972 -24.656 -1.730 1.00 94.50 100 ARG A O 1
ATOM 773 N N . TYR A 1 101 ? -12.556 -23.461 -0.648 1.00 94.31 101 TYR A N 1
ATOM 774 C CA . TYR A 1 101 ? -11.945 -23.513 0.673 1.00 94.31 101 TYR A CA 1
ATOM 775 C C . TYR A 1 101 ? -12.990 -23.889 1.716 1.00 94.31 101 TYR A C 1
ATOM 777 O O . TYR A 1 101 ? -14.140 -23.464 1.635 1.00 94.31 101 TYR A O 1
ATOM 785 N N . TRP A 1 102 ? -12.582 -24.685 2.695 1.00 95.44 102 TRP A N 1
ATOM 786 C CA . TRP A 1 102 ? -13.379 -25.009 3.867 1.00 95.44 102 TRP A CA 1
ATOM 787 C C . TRP A 1 102 ? -12.982 -24.075 5.006 1.00 95.44 102 TRP A C 1
ATOM 789 O O . TRP A 1 102 ? -11.827 -24.071 5.421 1.00 95.44 102 TRP A O 1
ATOM 799 N N . LEU A 1 103 ? -13.914 -23.277 5.509 1.00 95.06 103 LEU A N 1
ATOM 800 C CA . LEU A 1 103 ? -13.687 -22.404 6.653 1.00 95.06 103 LEU A CA 1
ATOM 801 C C . LEU A 1 103 ? -13.722 -23.247 7.925 1.00 95.06 103 LEU A C 1
ATOM 803 O O . LEU A 1 103 ? -14.739 -23.859 8.237 1.00 95.06 103 LEU A O 1
ATOM 807 N N . GLY A 1 104 ? -12.599 -23.334 8.623 1.00 92.38 104 GLY A N 1
ATOM 808 C CA . GLY A 1 104 ? -12.487 -23.990 9.917 1.00 92.38 104 GLY A CA 1
ATOM 809 C C . GLY A 1 104 ? -12.846 -23.040 11.053 1.00 92.38 104 GLY A C 1
ATOM 810 O O . GLY A 1 104 ? -13.808 -22.277 10.951 1.00 92.38 104 GLY A O 1
ATOM 811 N N . GLU A 1 105 ? -12.057 -23.104 12.122 1.00 91.94 105 GLU A N 1
ATOM 812 C CA . GLU A 1 105 ? -12.165 -22.209 13.278 1.00 91.94 105 GLU A CA 1
ATOM 813 C C . GLU A 1 105 ? -11.881 -20.771 12.832 1.00 91.94 105 GLU A C 1
ATOM 815 O O . GLU A 1 105 ? -10.909 -20.523 12.108 1.00 91.94 105 GLU A O 1
ATOM 820 N N . LYS A 1 106 ? -12.779 -19.847 13.173 1.00 90.62 106 LYS A N 1
ATOM 821 C CA . LYS A 1 106 ? -12.579 -18.425 12.908 1.00 90.62 106 LYS A CA 1
ATOM 822 C C . LYS A 1 106 ? -11.519 -17.908 13.877 1.00 90.62 106 LYS A C 1
ATOM 824 O O . LYS A 1 106 ? -11.412 -18.429 14.982 1.00 90.62 106 LYS A O 1
ATOM 829 N N . ASP A 1 107 ? -10.732 -16.919 13.457 1.00 85.88 107 ASP A N 1
ATOM 830 C CA . ASP A 1 107 ? -9.942 -16.156 14.422 1.00 85.88 107 ASP A CA 1
ATOM 831 C C . ASP A 1 107 ? -10.967 -15.412 15.287 1.00 85.88 107 ASP A C 1
ATOM 833 O O . ASP A 1 107 ? -11.576 -14.424 14.858 1.00 85.88 107 ASP A O 1
ATOM 837 N N . GLU A 1 108 ? -11.270 -15.968 16.458 1.00 75.38 108 GLU A N 1
ATOM 838 C CA . GLU A 1 108 ? -11.703 -15.148 17.574 1.00 75.38 108 GLU A CA 1
ATOM 839 C C . GLU A 1 108 ? -10.465 -14.303 17.855 1.00 75.38 108 GLU A C 1
ATOM 841 O O . GLU A 1 108 ? -9.548 -14.751 18.534 1.00 75.38 108 GLU A O 1
ATOM 846 N N . GLU A 1 109 ? -10.363 -13.132 17.205 1.00 63.22 109 GLU A N 1
ATOM 847 C CA . GLU A 1 109 ? -9.563 -12.057 17.777 1.00 63.22 109 GLU A CA 1
ATOM 848 C C . GLU A 1 109 ? -10.057 -12.004 19.212 1.00 63.22 109 GLU A C 1
ATOM 850 O O . GLU A 1 109 ? -11.221 -11.670 19.442 1.00 63.22 109 GLU A O 1
ATOM 855 N N . ASP A 1 110 ? -9.228 -12.514 20.127 1.00 46.53 110 ASP A N 1
ATOM 856 C CA . ASP A 1 110 ? -9.410 -12.351 21.548 1.00 46.53 110 ASP A CA 1
ATOM 857 C C . ASP A 1 110 ? -9.607 -10.844 21.698 1.00 46.53 110 ASP A C 1
ATOM 859 O O . ASP A 1 110 ? -8.654 -10.061 21.640 1.00 46.53 110 ASP A O 1
ATOM 863 N N . ASP A 1 111 ? -10.872 -10.428 21.789 1.00 45.84 111 ASP A N 1
ATOM 864 C CA . ASP A 1 111 ? -11.300 -9.127 22.269 1.00 45.84 111 ASP A CA 1
ATOM 865 C C . ASP A 1 111 ? -10.924 -9.101 23.767 1.00 45.84 111 ASP A C 1
ATOM 867 O O . ASP A 1 111 ? -11.763 -8.897 24.645 1.00 45.84 111 ASP A O 1
ATOM 871 N N . ASP A 1 112 ? -9.630 -9.300 24.053 1.00 44.75 112 ASP A N 1
ATOM 872 C CA . ASP A 1 112 ? -8.884 -8.985 25.263 1.00 44.75 112 ASP A CA 1
ATOM 873 C C . ASP A 1 112 ? -8.828 -7.448 25.411 1.00 44.75 112 ASP A C 1
ATOM 875 O O . ASP A 1 112 ? -7.824 -6.858 25.813 1.00 44.75 112 ASP A O 1
ATOM 879 N N . ASP A 1 113 ? -9.954 -6.773 25.158 1.00 45.38 113 ASP A N 1
ATOM 880 C CA . ASP A 1 113 ? -10.339 -5.572 25.887 1.00 45.38 113 ASP A CA 1
ATOM 881 C C . ASP A 1 113 ? -10.759 -6.009 27.311 1.00 45.38 113 ASP A C 1
ATOM 883 O O . ASP A 1 113 ? -11.884 -5.815 27.787 1.00 45.38 113 ASP A O 1
ATOM 887 N N . ASP A 1 114 ? -9.785 -6.609 28.003 1.00 48.88 114 ASP A N 1
ATOM 888 C CA . ASP A 1 114 ? -9.669 -6.750 29.446 1.00 48.88 114 ASP A CA 1
ATOM 889 C C . ASP A 1 114 ? -9.645 -5.337 30.060 1.00 48.88 114 ASP A C 1
ATOM 891 O O . ASP A 1 114 ? -8.587 -4.769 30.318 1.00 48.88 114 ASP A O 1
ATOM 895 N N . ASP A 1 115 ? -10.825 -4.731 30.227 1.00 47.59 115 ASP A N 1
ATOM 896 C CA . ASP A 1 115 ? -11.114 -3.714 31.256 1.00 47.59 115 ASP A CA 1
ATOM 897 C C . ASP A 1 115 ? -12.615 -3.334 31.366 1.00 47.59 115 ASP A C 1
ATOM 899 O O . ASP A 1 115 ? -12.975 -2.341 32.016 1.00 47.59 115 ASP A O 1
ATOM 903 N N . GLU A 1 116 ? -13.547 -4.109 30.792 1.00 48.19 116 GLU A N 1
ATOM 904 C CA . GLU A 1 116 ? -14.970 -4.003 31.152 1.00 48.19 116 GLU A CA 1
ATOM 905 C C . GLU A 1 116 ? -15.345 -5.017 32.238 1.00 48.19 116 GLU A C 1
ATOM 907 O O . GLU A 1 116 ? -15.837 -6.115 31.992 1.00 48.19 116 GLU A O 1
ATOM 912 N N . ASP A 1 117 ? -15.109 -4.568 33.476 1.00 46.62 117 ASP A N 1
ATOM 913 C CA . ASP A 1 117 ? -15.859 -4.885 34.696 1.00 46.62 117 ASP A CA 1
ATOM 914 C C . ASP A 1 117 ? -17.171 -5.638 34.390 1.00 46.62 117 ASP A C 1
ATOM 916 O O . ASP A 1 117 ? -18.035 -5.072 33.701 1.00 46.62 117 ASP A O 1
ATOM 920 N N . PRO A 1 118 ? -17.344 -6.897 34.850 1.00 47.69 118 PRO A N 1
ATOM 921 C CA . PRO A 1 118 ? -18.496 -7.717 34.515 1.00 47.69 118 PRO A CA 1
ATOM 922 C C . PRO A 1 118 ? -19.754 -7.057 35.067 1.00 47.69 118 PRO A C 1
ATOM 924 O O . PRO A 1 118 ? -20.184 -7.307 36.196 1.00 47.69 118 PRO A O 1
ATOM 927 N N . THR A 1 119 ? -20.379 -6.208 34.251 1.00 52.97 119 THR A N 1
ATOM 928 C CA . THR A 1 119 ? -21.666 -5.633 34.599 1.00 52.97 119 THR A CA 1
ATOM 929 C C . THR A 1 119 ? -22.631 -6.798 34.818 1.00 52.97 119 THR A C 1
ATOM 931 O O . THR A 1 119 ? -22.765 -7.686 33.966 1.00 52.97 119 THR A O 1
ATOM 934 N N . PRO A 1 120 ? -23.279 -6.874 35.991 1.00 44.03 120 PRO A N 1
ATOM 935 C CA . PRO A 1 120 ? -24.140 -7.991 36.300 1.00 44.03 120 PRO A CA 1
ATOM 936 C C . PRO A 1 120 ? -25.293 -7.996 35.306 1.00 44.03 120 PRO A C 1
ATOM 938 O O . PRO A 1 120 ? -26.076 -7.045 35.227 1.00 44.03 120 PRO A O 1
ATOM 941 N N . LYS A 1 121 ? -25.366 -9.105 34.559 1.00 44.72 121 LYS A N 1
ATOM 942 C CA . LYS A 1 121 ? -26.484 -9.538 33.723 1.00 44.72 121 LYS A CA 1
ATOM 943 C C . LYS A 1 121 ? -27.788 -8.942 34.237 1.00 44.72 121 LYS A C 1
ATOM 945 O O . LYS A 1 121 ? -28.224 -9.230 35.353 1.00 44.72 121 LYS A O 1
ATOM 950 N N . THR A 1 122 ? -28.376 -8.116 33.380 1.00 46.00 122 THR A N 1
ATOM 951 C CA . THR A 1 122 ? -29.736 -7.589 33.415 1.00 46.00 122 THR A CA 1
ATOM 952 C C . THR A 1 122 ? -30.668 -8.514 34.187 1.00 46.00 122 THR A C 1
ATOM 954 O O . THR A 1 122 ? -31.171 -9.520 33.682 1.00 46.00 122 THR A O 1
ATOM 957 N N . GLN A 1 123 ? -30.910 -8.156 35.448 1.00 44.12 123 GLN A N 1
ATOM 958 C CA . GLN A 1 123 ? -31.963 -8.768 36.230 1.00 44.12 123 GLN A CA 1
ATOM 959 C C . GLN A 1 123 ? -33.273 -8.507 35.497 1.00 44.12 123 GLN A C 1
ATOM 961 O O . GLN A 1 123 ? -33.715 -7.370 35.321 1.00 44.12 123 GLN A O 1
ATOM 966 N N . LYS A 1 124 ? -33.857 -9.610 35.032 1.00 46.69 124 LYS A N 1
ATOM 967 C CA . LYS A 1 124 ? -35.253 -9.773 34.645 1.00 46.69 124 LYS A CA 1
ATOM 968 C C . LYS A 1 124 ? -36.096 -8.785 35.454 1.00 46.69 124 LYS A C 1
ATOM 970 O O . LYS A 1 124 ? -36.192 -8.911 36.672 1.00 46.69 124 LYS A O 1
ATOM 975 N N . LYS A 1 125 ? -36.666 -7.790 34.773 1.00 47.94 125 LYS A N 1
ATOM 976 C CA . LYS A 1 125 ? -37.610 -6.818 35.327 1.00 47.94 125 LYS A CA 1
ATOM 977 C C . LYS A 1 125 ? -38.807 -7.590 35.882 1.00 47.94 125 LYS A C 1
ATOM 979 O O . LYS A 1 125 ? -39.778 -7.843 35.172 1.00 47.94 125 LYS A O 1
ATOM 984 N N . VAL A 1 126 ? -38.708 -8.022 37.139 1.00 45.22 126 VAL A N 1
ATOM 985 C CA . VAL A 1 126 ? -39.827 -8.552 37.908 1.00 45.22 126 VAL A CA 1
ATOM 986 C C . VAL A 1 126 ? -40.770 -7.375 38.073 1.00 45.22 126 VAL A C 1
ATOM 988 O O . VAL A 1 126 ? -40.529 -6.437 38.827 1.00 45.22 126 VAL A O 1
ATOM 991 N N . ARG A 1 127 ? -41.810 -7.389 37.245 1.00 42.25 127 ARG A N 1
ATOM 992 C CA . ARG A 1 127 ? -42.967 -6.513 37.314 1.00 42.25 127 ARG A CA 1
ATOM 993 C C . ARG A 1 127 ? -43.596 -6.729 38.687 1.00 42.25 127 ARG A C 1
ATOM 995 O O . ARG A 1 127 ? -44.356 -7.672 38.862 1.00 42.25 127 ARG A O 1
ATOM 1002 N N . ILE A 1 128 ? -43.223 -5.893 39.653 1.00 42.75 128 ILE A N 1
ATOM 1003 C CA . ILE A 1 128 ? -43.885 -5.820 40.954 1.00 42.75 128 ILE A CA 1
ATOM 1004 C C . ILE A 1 128 ? -45.355 -5.485 40.649 1.00 42.75 128 ILE A C 1
ATOM 1006 O O . ILE A 1 128 ? -45.613 -4.432 40.052 1.00 42.75 128 ILE A O 1
ATOM 1010 N N . PRO A 1 129 ? -46.313 -6.384 40.936 1.00 50.66 129 PRO A N 1
ATOM 1011 C CA . PRO A 1 129 ? -47.723 -6.062 40.802 1.00 50.66 129 PRO A CA 1
ATOM 1012 C C . PRO A 1 129 ? -48.048 -4.898 41.742 1.00 50.66 129 PRO A C 1
ATOM 1014 O O . PRO A 1 129 ? -47.509 -4.801 42.844 1.00 50.66 129 PRO A O 1
ATOM 1017 N N . ALA A 1 130 ? -48.878 -3.979 41.253 1.00 53.81 130 ALA A N 1
ATOM 1018 C CA . ALA A 1 130 ? -49.299 -2.788 41.976 1.00 53.81 130 ALA A CA 1
ATOM 1019 C C . ALA A 1 130 ? -49.763 -3.139 43.404 1.00 53.81 130 ALA A C 1
ATOM 1021 O O . ALA A 1 130 ? -50.412 -4.172 43.577 1.00 53.81 130 ALA A O 1
ATOM 1022 N N . PRO A 1 131 ? -49.466 -2.301 44.416 1.00 49.78 131 PRO A N 1
ATOM 1023 C CA . PRO A 1 131 ? -49.998 -2.498 45.753 1.00 49.78 131 PRO A CA 1
ATOM 1024 C C . PRO A 1 131 ? -51.521 -2.475 45.665 1.00 49.78 131 PRO A C 1
ATOM 1026 O O . PRO A 1 131 ? -52.124 -1.468 45.277 1.00 49.78 131 PRO A O 1
ATOM 1029 N N . ASP A 1 132 ? -52.120 -3.619 45.974 1.00 44.94 132 ASP A N 1
ATOM 1030 C CA . ASP A 1 132 ? -53.557 -3.783 46.014 1.00 44.94 132 ASP A CA 1
ATOM 1031 C C . ASP A 1 132 ? -54.110 -2.765 47.011 1.00 44.94 132 ASP A C 1
ATOM 1033 O O . ASP A 1 132 ? -53.752 -2.755 48.193 1.00 44.94 132 ASP A O 1
ATOM 1037 N N . LYS A 1 133 ? -54.955 -1.861 46.514 1.00 52.69 133 LYS A N 1
ATOM 1038 C CA . LYS A 1 133 ? -55.659 -0.845 47.299 1.00 52.69 133 LYS A CA 1
ATOM 1039 C C . LYS A 1 133 ? -56.767 -1.517 48.116 1.00 52.69 133 LYS A C 1
ATOM 1041 O O . LYS A 1 133 ? -57.931 -1.148 48.002 1.00 52.69 133 LYS A O 1
ATOM 1046 N N . SER A 1 134 ? -56.424 -2.505 48.937 1.00 46.88 134 SER A N 1
ATOM 1047 C CA . SER A 1 134 ? -57.297 -2.977 50.004 1.00 46.88 134 SER A CA 1
ATOM 1048 C C . SER A 1 134 ? -57.015 -2.123 51.236 1.00 46.88 134 SER A C 1
ATOM 1050 O O . SER A 1 134 ? -56.252 -2.454 52.137 1.00 46.88 134 SER A O 1
ATOM 1052 N N . THR A 1 135 ? -57.612 -0.935 51.241 1.00 56.75 135 THR A N 1
ATOM 1053 C CA . THR A 1 135 ? -57.855 -0.214 52.484 1.00 56.75 135 THR A CA 1
ATOM 1054 C C . THR A 1 135 ? -58.588 -1.168 53.433 1.00 56.75 135 THR A C 1
ATOM 1056 O O . THR A 1 135 ? -59.668 -1.654 53.077 1.00 56.75 135 THR A O 1
ATOM 1059 N N . PRO A 1 136 ? -58.059 -1.476 54.631 1.00 49.59 136 PRO A N 1
ATOM 1060 C CA . PRO A 1 136 ? -58.868 -2.149 55.630 1.00 49.59 136 PRO A CA 1
ATOM 1061 C C . PRO A 1 136 ? -60.048 -1.223 55.930 1.00 49.59 136 PRO A C 1
ATOM 1063 O O . PRO A 1 136 ? -59.868 -0.078 56.349 1.00 49.59 136 PRO A O 1
ATOM 1066 N N . ARG A 1 137 ? -61.267 -1.696 55.635 1.00 51.09 137 ARG A N 1
ATOM 1067 C CA . ARG A 1 137 ? -62.506 -1.036 56.049 1.00 51.09 137 ARG A CA 1
ATOM 1068 C C . ARG A 1 137 ? -62.398 -0.789 57.547 1.00 51.09 137 ARG A C 1
ATOM 1070 O O . ARG A 1 137 ? -62.377 -1.728 58.335 1.00 51.09 137 ARG A O 1
ATOM 1077 N N . PHE A 1 138 ? -62.318 0.484 57.907 1.00 47.91 138 PHE A N 1
ATOM 1078 C CA . PHE A 1 138 ? -62.425 0.962 59.271 1.00 47.91 138 PHE A CA 1
ATOM 1079 C C . PHE A 1 138 ? -63.828 0.599 59.771 1.00 47.91 138 PHE A C 1
ATOM 1081 O O . PHE A 1 138 ? -64.809 1.292 59.495 1.00 47.91 138 PHE A O 1
ATOM 1088 N N . VAL A 1 139 ? -63.939 -0.557 60.423 1.00 51.91 139 VAL A N 1
ATOM 1089 C CA . VAL A 1 139 ? -65.137 -0.954 61.154 1.00 51.91 139 VAL A CA 1
ATOM 1090 C C . VAL A 1 139 ? -65.209 -0.013 62.348 1.00 51.91 139 VAL A C 1
ATOM 1092 O O . VAL A 1 139 ? -64.431 -0.137 63.289 1.00 51.91 139 VAL A O 1
ATOM 1095 N N . LYS A 1 140 ? -66.106 0.977 62.276 1.00 52.84 140 LYS A N 1
ATOM 1096 C CA . LYS A 1 140 ? -66.529 1.739 63.453 1.00 52.84 140 LYS A CA 1
ATOM 1097 C C . LYS A 1 140 ? -67.003 0.721 64.496 1.00 52.84 140 LYS A C 1
ATOM 1099 O O . LYS A 1 140 ? -67.958 -0.001 64.196 1.00 52.84 140 LYS A O 1
ATOM 1104 N N . PRO A 1 141 ? -66.382 0.644 65.683 1.00 50.22 141 PRO A N 1
ATOM 1105 C CA . PRO A 1 141 ? -67.001 -0.056 66.791 1.00 50.22 141 PRO A CA 1
ATOM 1106 C C . PRO A 1 141 ? -68.311 0.678 67.075 1.00 50.22 141 PRO A C 1
ATOM 1108 O O . PRO A 1 141 ? -68.312 1.890 67.302 1.00 50.22 141 PRO A O 1
ATOM 1111 N N . LYS A 1 142 ? -69.433 -0.036 66.978 1.00 46.66 142 LYS A N 1
ATOM 1112 C CA . LYS A 1 142 ? -70.670 0.418 67.600 1.00 46.66 142 LYS A CA 1
ATOM 1113 C C . LYS A 1 142 ? -70.396 0.434 69.098 1.00 46.66 142 LYS A C 1
ATOM 1115 O O . LYS A 1 142 ? -70.135 -0.607 69.689 1.00 46.66 142 LYS A O 1
ATOM 1120 N N . HIS A 1 143 ? -70.349 1.639 69.644 1.00 48.78 143 HIS A N 1
ATOM 1121 C CA . HIS A 1 143 ? -70.452 1.883 71.067 1.00 48.78 143 HIS A CA 1
ATOM 1122 C C . HIS A 1 143 ? -71.911 1.588 71.406 1.00 48.78 143 HIS A C 1
ATOM 1124 O O . HIS A 1 143 ? -72.789 2.362 71.035 1.00 48.78 143 HIS A O 1
ATOM 1130 N N . GLU A 1 144 ? -72.161 0.393 71.932 1.00 48.19 144 GLU A N 1
ATOM 1131 C CA . GLU A 1 144 ? -73.415 0.091 72.609 1.00 48.19 144 GLU A CA 1
ATOM 1132 C C . GLU A 1 144 ? -73.258 0.510 74.069 1.00 48.19 144 GLU A C 1
ATOM 1134 O O . GLU A 1 144 ? -72.182 0.394 74.667 1.00 48.19 144 GLU A O 1
ATOM 1139 N N . ASP A 1 145 ? -74.324 1.140 74.535 1.00 48.00 145 ASP A N 1
ATOM 1140 C CA . ASP A 1 145 ? -74.487 1.823 75.799 1.00 48.00 145 ASP A CA 1
ATOM 1141 C C . ASP A 1 145 ? -74.505 0.814 76.956 1.00 48.00 145 ASP A C 1
ATOM 1143 O O . ASP A 1 145 ? -75.484 0.102 77.133 1.00 48.00 145 ASP A O 1
ATOM 1147 N N . ASP A 1 146 ? -73.443 0.789 77.761 1.00 44.69 146 ASP A N 1
ATOM 1148 C CA . ASP A 1 146 ? -73.385 0.069 79.041 1.00 44.69 146 ASP A CA 1
ATOM 1149 C C . ASP A 1 146 ? -72.787 1.008 80.116 1.00 44.69 146 ASP A C 1
ATOM 1151 O O . ASP A 1 146 ? -71.782 0.698 80.757 1.00 44.69 146 ASP A O 1
ATOM 1155 N N . GLU A 1 147 ? -73.343 2.218 80.286 1.00 49.00 147 GLU A N 1
ATOM 1156 C CA . GLU A 1 147 ? -72.888 3.174 81.321 1.00 49.00 147 GLU A CA 1
ATOM 1157 C C . GLU A 1 147 ? -73.657 3.096 82.658 1.00 49.00 147 GLU A C 1
ATOM 1159 O O . GLU A 1 147 ? -73.251 3.742 83.626 1.00 49.00 147 GLU A O 1
ATOM 1164 N N . ASP A 1 148 ? -74.696 2.263 82.793 1.00 48.38 148 ASP A N 1
ATOM 1165 C CA . ASP A 1 148 ? -75.614 2.379 83.942 1.00 48.38 148 ASP A CA 1
ATOM 1166 C C . ASP A 1 148 ? -75.427 1.380 85.106 1.00 48.38 148 ASP A C 1
ATOM 1168 O O . ASP A 1 148 ? -76.072 1.545 86.142 1.00 48.38 148 ASP A O 1
ATOM 1172 N N . ASP A 1 149 ? -74.487 0.425 85.045 1.00 46.22 149 ASP A N 1
ATOM 1173 C CA . ASP A 1 149 ? -74.420 -0.665 86.049 1.00 46.22 149 ASP A CA 1
ATOM 1174 C C . ASP A 1 149 ? -73.241 -0.630 87.052 1.00 46.22 149 ASP A C 1
AT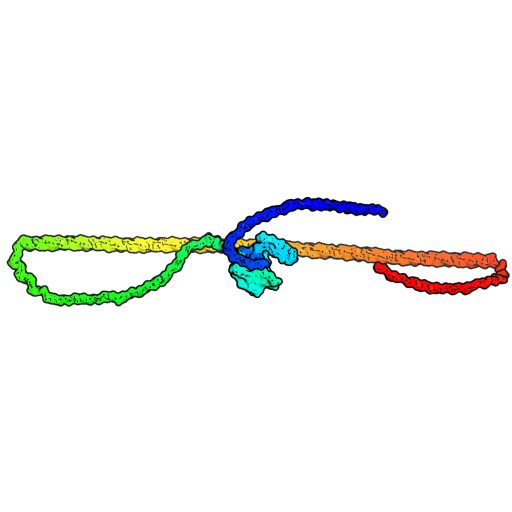OM 1176 O O . ASP A 1 149 ? -73.096 -1.518 87.898 1.00 46.22 149 ASP A O 1
ATOM 1180 N N . LEU A 1 150 ? -72.404 0.417 87.059 1.00 46.59 150 LEU A N 1
ATOM 1181 C CA . LEU A 1 150 ? -71.240 0.494 87.971 1.00 46.59 150 LEU A CA 1
ATOM 1182 C C . LEU A 1 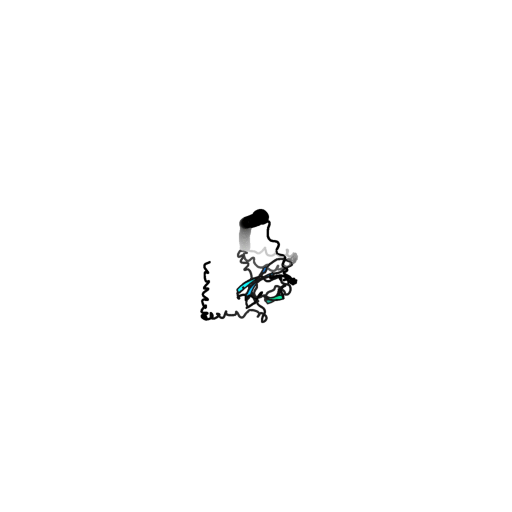150 ? -71.452 1.307 89.263 1.00 46.59 150 LEU A C 1
ATOM 1184 O O . LEU A 1 150 ? -70.556 1.359 90.108 1.00 46.59 150 LEU A O 1
ATOM 1188 N N . LYS A 1 151 ? -72.637 1.887 89.499 1.00 46.91 151 LYS A N 1
ATOM 1189 C CA . LYS A 1 151 ? -72.875 2.779 90.659 1.00 46.91 151 LYS A CA 1
ATOM 1190 C C . LYS A 1 151 ? -73.270 2.100 91.979 1.00 46.91 151 LYS A C 1
ATOM 1192 O O . LYS A 1 151 ? -73.377 2.788 92.993 1.00 46.91 151 LYS A O 1
ATOM 1197 N N . VAL A 1 152 ? -73.446 0.775 92.023 1.00 47.81 152 VAL A N 1
ATOM 1198 C CA . VAL A 1 152 ? -73.955 0.087 93.236 1.00 47.81 152 VAL A CA 1
ATOM 1199 C C . VAL A 1 152 ? -72.859 -0.587 94.088 1.00 47.81 152 VAL A C 1
ATOM 1201 O O . VAL A 1 152 ? -73.106 -0.918 95.244 1.00 47.81 152 VAL A O 1
ATOM 1204 N N . LYS A 1 153 ? -71.610 -0.717 93.611 1.00 47.56 153 LYS A N 1
ATOM 1205 C CA . LYS A 1 153 ? -70.538 -1.435 94.350 1.00 47.56 153 LYS A CA 1
ATOM 1206 C C . LYS A 1 153 ? -69.537 -0.575 95.136 1.00 47.56 153 LYS A C 1
ATOM 1208 O O . LYS A 1 153 ? -68.652 -1.131 95.778 1.00 47.56 153 LYS A O 1
ATOM 1213 N N . GLU A 1 154 ? -69.661 0.752 95.161 1.00 47.50 154 GLU A N 1
ATOM 1214 C CA . GLU A 1 154 ? -68.667 1.609 95.842 1.00 47.50 154 GLU A CA 1
ATOM 1215 C C . GLU A 1 154 ? -68.952 1.854 97.341 1.00 47.50 154 GLU A C 1
ATOM 1217 O O . GLU A 1 154 ? -68.094 2.350 98.072 1.00 47.50 154 GLU A O 1
ATOM 1222 N N . LYS A 1 155 ? -70.135 1.468 97.845 1.00 51.47 155 LYS A N 1
ATOM 1223 C CA . LYS A 1 155 ? -70.546 1.751 99.236 1.00 51.47 155 LYS A CA 1
ATOM 1224 C C . LYS A 1 155 ? -70.049 0.752 100.295 1.00 51.47 155 LYS A C 1
ATOM 1226 O O . LYS A 1 155 ? -70.291 0.983 101.473 1.00 51.47 155 LYS A O 1
ATOM 1231 N N . HIS A 1 156 ? -69.314 -0.294 99.911 1.00 48.97 156 HIS A N 1
ATOM 1232 C CA . HIS A 1 156 ? -68.751 -1.285 100.844 1.00 48.97 156 HIS A CA 1
ATOM 1233 C C . HIS A 1 156 ? -67.278 -1.642 100.568 1.00 48.97 156 HIS A C 1
ATOM 1235 O O . HIS A 1 156 ? -66.846 -2.734 100.915 1.00 48.97 156 HIS A O 1
ATOM 1241 N N . MET A 1 157 ? -66.485 -0.743 99.970 1.00 51.78 157 MET A N 1
ATOM 1242 C CA . MET A 1 157 ? -65.025 -0.923 99.984 1.00 51.78 157 MET A CA 1
ATOM 1243 C C . MET A 1 157 ? -64.453 -0.380 101.291 1.00 51.78 157 MET A C 1
ATOM 1245 O O . MET A 1 157 ? -64.646 0.797 101.618 1.00 51.78 157 MET A O 1
ATOM 1249 N N . THR A 1 158 ? -63.755 -1.241 102.023 1.00 58.12 158 THR A N 1
ATOM 1250 C CA . THR A 1 158 ? -62.976 -0.883 103.212 1.00 58.12 158 THR A CA 1
ATOM 1251 C C . THR A 1 158 ? -61.880 0.126 102.833 1.00 58.12 158 THR A C 1
ATOM 1253 O O . THR A 1 158 ? -61.458 0.189 101.675 1.00 58.12 158 THR A O 1
ATOM 1256 N N . GLU A 1 159 ? -61.431 0.970 103.773 1.00 70.44 159 GLU A N 1
ATOM 1257 C CA . GLU A 1 159 ? -60.378 1.974 103.501 1.00 70.44 159 GLU A CA 1
ATOM 1258 C C . GLU A 1 159 ? -59.125 1.353 102.865 1.00 70.44 159 GLU A C 1
ATOM 1260 O O . GLU A 1 159 ? -58.546 1.931 101.945 1.00 70.44 159 GLU A O 1
ATOM 1265 N N . GLU A 1 160 ? -58.796 0.127 103.266 1.00 73.88 160 GLU A N 1
ATOM 1266 C CA . GLU A 1 160 ? -57.673 -0.656 102.755 1.00 73.88 160 GLU A CA 1
ATOM 1267 C C . GLU A 1 160 ? -57.778 -0.947 101.242 1.00 73.88 160 GLU A C 1
ATOM 1269 O O . GLU A 1 160 ? -56.794 -0.850 100.507 1.00 73.88 160 GLU A O 1
ATOM 1274 N N . GLU A 1 161 ? -58.978 -1.217 100.717 1.00 77.19 161 GLU A N 1
ATOM 1275 C CA . GLU A 1 161 ? -59.183 -1.441 99.278 1.00 77.19 161 GLU A CA 1
ATOM 1276 C C . GLU A 1 161 ? -59.101 -0.146 98.458 1.00 77.19 161 GLU A C 1
ATOM 1278 O O . GLU A 1 161 ? -58.628 -0.156 97.315 1.00 77.19 161 GLU A O 1
ATOM 1283 N N . LYS A 1 162 ? -59.522 0.992 99.029 1.00 75.88 162 LYS A N 1
ATOM 1284 C CA . LYS A 1 162 ? -59.379 2.310 98.385 1.00 75.88 162 LYS A CA 1
ATOM 1285 C C . LYS A 1 162 ? -57.916 2.726 98.297 1.00 75.88 162 LYS A C 1
ATOM 1287 O O . LYS A 1 162 ? -57.500 3.286 97.281 1.00 75.88 162 LYS A O 1
ATOM 1292 N N . GLU A 1 163 ? -57.137 2.438 99.332 1.00 79.75 163 GLU A N 1
ATOM 1293 C CA . GLU A 1 163 ? -55.703 2.707 99.346 1.00 79.75 163 GLU A CA 1
ATOM 1294 C C . GLU A 1 163 ? -54.956 1.800 98.360 1.00 79.75 163 GLU A C 1
ATOM 1296 O O . GLU A 1 163 ? -54.162 2.291 97.554 1.00 79.75 163 GLU A O 1
ATOM 1301 N N . LYS A 1 164 ? -55.316 0.511 98.295 1.00 82.19 164 LYS A N 1
ATOM 1302 C CA . LYS A 1 164 ? -54.768 -0.432 97.310 1.00 82.19 164 LYS A CA 1
ATOM 1303 C C . LYS A 1 164 ? -55.057 -0.011 95.866 1.00 82.19 164 LYS A C 1
ATOM 1305 O O . LYS A 1 164 ? -54.149 -0.030 95.038 1.00 82.19 164 LYS A O 1
ATOM 1310 N N . LYS A 1 165 ? -56.275 0.456 95.564 1.00 83.56 165 LYS A N 1
ATOM 1311 C CA . LYS A 1 165 ? -56.622 0.985 94.231 1.00 83.56 165 LYS A CA 1
ATOM 1312 C C . LYS A 1 165 ? -55.897 2.288 93.893 1.00 83.56 165 LYS A C 1
ATOM 1314 O O . LYS A 1 165 ? -55.506 2.478 92.744 1.00 83.56 165 LYS A O 1
ATOM 1319 N N . LYS A 1 166 ? -55.680 3.182 94.865 1.00 82.25 166 LYS A N 1
ATOM 1320 C CA . LYS A 1 166 ? -54.864 4.393 94.658 1.00 82.25 166 LYS A CA 1
ATOM 1321 C C . LYS A 1 166 ? -53.397 4.048 94.387 1.00 82.25 166 LYS A C 1
ATOM 1323 O O . LYS A 1 166 ? -52.808 4.627 93.476 1.00 82.25 166 LYS A O 1
ATOM 1328 N N . ALA A 1 167 ? -52.831 3.093 95.125 1.00 82.19 167 ALA A N 1
ATOM 1329 C CA . ALA A 1 167 ? -51.471 2.608 94.903 1.00 82.19 167 ALA A CA 1
ATOM 1330 C C . ALA A 1 167 ? -51.326 1.919 93.534 1.00 82.19 167 ALA A C 1
ATOM 1332 O O . ALA A 1 167 ? -50.366 2.172 92.808 1.00 82.19 167 ALA A O 1
ATOM 1333 N N . GLU A 1 168 ? -52.314 1.115 93.134 1.00 85.88 168 GLU A N 1
ATOM 1334 C CA . GLU A 1 168 ? -52.354 0.473 91.818 1.00 85.88 168 GLU A CA 1
ATOM 1335 C C . GLU A 1 168 ? -52.473 1.503 90.682 1.00 85.88 168 GLU A C 1
ATOM 1337 O O . GLU A 1 168 ? -51.715 1.443 89.714 1.00 85.88 168 GLU A O 1
ATOM 1342 N N . ALA A 1 169 ? -53.337 2.513 90.823 1.00 82.31 169 ALA A N 1
ATOM 1343 C CA . ALA A 1 169 ? -53.454 3.606 89.856 1.00 82.31 169 ALA A CA 1
ATOM 1344 C C . ALA A 1 169 ? -52.156 4.425 89.734 1.00 82.31 169 ALA A C 1
ATOM 1346 O O . AL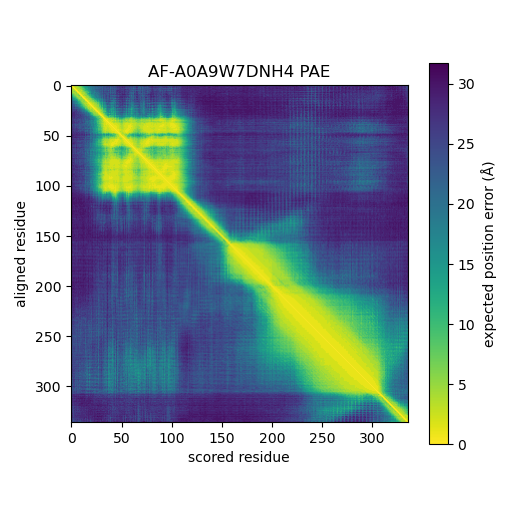A A 1 169 ? -51.773 4.829 88.632 1.00 82.31 169 ALA A O 1
ATOM 1347 N N . TYR A 1 170 ? -51.447 4.645 90.846 1.00 83.94 170 TYR A N 1
ATOM 1348 C CA . TYR A 1 170 ? -50.143 5.307 90.837 1.00 83.94 170 TYR A CA 1
ATOM 1349 C C . TYR A 1 170 ? -49.086 4.463 90.107 1.00 83.94 170 TYR A C 1
ATOM 1351 O O . TYR A 1 170 ? -48.407 4.975 89.216 1.00 83.94 170 TYR A O 1
ATOM 1359 N N . ALA A 1 171 ? -49.017 3.159 90.391 1.00 87.25 171 ALA A N 1
ATOM 1360 C CA . ALA A 1 171 ? -48.107 2.232 89.718 1.00 87.25 171 ALA A CA 1
ATOM 1361 C C . ALA A 1 171 ? -48.396 2.107 88.208 1.00 87.25 171 ALA A C 1
ATOM 1363 O O . ALA A 1 171 ? -47.477 2.001 87.393 1.00 87.25 171 ALA A O 1
ATOM 1364 N N . ILE A 1 172 ? -49.670 2.157 87.805 1.00 87.25 172 ILE A N 1
ATOM 1365 C CA . ILE A 1 172 ? -50.071 2.182 86.392 1.00 87.25 172 ILE A CA 1
ATOM 1366 C C . ILE A 1 172 ? -49.600 3.478 85.722 1.00 87.25 172 ILE A C 1
ATOM 1368 O O . ILE A 1 172 ? -49.010 3.424 84.642 1.00 87.25 172 ILE A O 1
ATOM 1372 N N . ASN A 1 173 ? -49.798 4.633 86.362 1.00 83.31 173 ASN A N 1
ATOM 1373 C CA . ASN A 1 173 ? -49.343 5.919 85.829 1.00 83.31 173 ASN A CA 1
ATOM 1374 C C . ASN A 1 173 ? -47.818 6.003 85.705 1.00 83.31 173 ASN A C 1
ATOM 1376 O O . ASN A 1 173 ? -47.309 6.565 84.733 1.00 83.31 173 ASN A O 1
ATOM 1380 N N . GLU A 1 174 ? -47.078 5.425 86.647 1.00 90.12 174 GLU A N 1
ATOM 1381 C CA . GLU A 1 174 ? -45.620 5.352 86.580 1.00 90.12 174 GLU A CA 1
ATOM 1382 C C . GLU A 1 174 ? -45.154 4.458 85.419 1.00 90.12 174 GLU A C 1
ATOM 1384 O O . GLU A 1 174 ? -44.350 4.893 84.592 1.00 90.12 174 GLU A O 1
ATOM 1389 N N . ARG A 1 175 ? -45.764 3.275 85.246 1.00 87.25 175 ARG A N 1
ATOM 1390 C CA . ARG A 1 175 ? -45.510 2.393 84.090 1.00 87.25 175 ARG A CA 1
ATOM 1391 C C . ARG A 1 175 ? -45.859 3.047 82.752 1.00 87.25 175 ARG A C 1
ATOM 1393 O O . ARG A 1 175 ? -45.179 2.802 81.756 1.00 87.25 175 ARG A O 1
ATOM 1400 N N . LEU A 1 176 ? -46.911 3.866 82.695 1.00 88.75 176 LEU A N 1
ATOM 1401 C CA . LEU A 1 176 ? -47.279 4.611 81.486 1.00 88.75 176 LEU A CA 1
ATOM 1402 C C . LEU A 1 176 ? -46.261 5.708 81.163 1.00 88.75 176 LEU A C 1
ATOM 1404 O O . LEU A 1 176 ? -45.874 5.848 80.003 1.00 88.75 176 LEU A O 1
ATOM 1408 N N . LYS A 1 177 ? -45.772 6.437 82.173 1.00 87.81 177 LYS A N 1
ATOM 1409 C CA . LYS A 1 177 ? -44.694 7.423 81.998 1.00 87.81 177 LYS A CA 1
ATOM 1410 C C . LYS A 1 177 ? -43.397 6.764 81.531 1.00 87.81 177 LYS A C 1
ATOM 1412 O O . LYS A 1 177 ? -42.746 7.285 80.626 1.00 87.81 177 LYS A O 1
ATOM 1417 N N . GLU A 1 178 ? -43.048 5.604 82.084 1.00 87.69 178 GLU A N 1
ATOM 1418 C CA . GLU A 1 178 ? -41.863 4.847 81.673 1.00 87.69 178 GLU A CA 1
ATOM 1419 C C . GLU A 1 178 ? -41.991 4.322 80.232 1.00 87.69 178 GLU A C 1
ATOM 1421 O O . GLU A 1 178 ? -41.073 4.491 79.426 1.00 87.69 178 GLU A O 1
ATOM 1426 N N . LYS A 1 179 ? -43.160 3.782 79.855 1.00 89.31 179 LYS A N 1
ATOM 1427 C CA . LYS A 1 179 ? -43.450 3.377 78.468 1.00 89.31 179 LYS A CA 1
ATOM 1428 C C . LYS A 1 179 ? -43.382 4.554 77.493 1.00 89.31 179 LYS A C 1
ATOM 1430 O O . LYS A 1 179 ? -42.764 4.418 76.438 1.00 89.31 179 LYS A O 1
ATOM 1435 N N . ALA A 1 180 ? -43.947 5.708 77.849 1.00 87.88 180 ALA A N 1
ATOM 1436 C CA . ALA A 1 180 ? -43.890 6.913 77.021 1.00 87.88 180 ALA A CA 1
ATOM 1437 C C . ALA A 1 180 ? -42.446 7.421 76.847 1.00 87.88 180 ALA A C 1
ATOM 1439 O O . ALA A 1 180 ? -42.036 7.781 75.742 1.00 87.88 180 ALA A O 1
ATOM 1440 N N . ALA A 1 181 ? -41.635 7.390 77.909 1.00 88.62 181 ALA A N 1
ATOM 1441 C CA . ALA A 1 181 ? -40.219 7.745 77.835 1.00 88.62 181 ALA A CA 1
ATOM 1442 C C . ALA A 1 181 ? -39.410 6.750 76.978 1.00 88.62 181 ALA A C 1
ATOM 1444 O O . ALA A 1 181 ? -38.526 7.162 76.218 1.00 88.62 181 ALA A O 1
ATOM 1445 N N . ALA A 1 182 ? -39.717 5.452 77.063 1.00 88.81 182 ALA A N 1
ATOM 1446 C CA . ALA A 1 182 ? -39.090 4.417 76.245 1.00 88.81 182 ALA A CA 1
ATOM 1447 C C . ALA A 1 182 ? -39.457 4.548 74.756 1.00 88.81 182 ALA A C 1
ATOM 1449 O O . ALA A 1 182 ? -38.577 4.429 73.901 1.00 88.81 182 ALA A O 1
ATOM 1450 N N . GLU A 1 183 ? -40.716 4.851 74.425 1.00 88.25 183 GLU A N 1
ATOM 1451 C CA . GLU A 1 183 ? -41.116 5.145 73.044 1.00 88.25 183 GLU A CA 1
ATOM 1452 C C . GLU A 1 183 ? -40.441 6.403 72.505 1.00 88.25 183 GLU A C 1
ATOM 1454 O O . GLU A 1 183 ? -39.901 6.376 71.399 1.00 88.25 183 GLU A O 1
ATOM 1459 N N . LEU A 1 184 ? -40.372 7.481 73.292 1.00 89.19 184 LEU A N 1
ATOM 1460 C CA . LEU A 1 184 ? -39.691 8.705 72.873 1.00 89.19 184 LEU A CA 1
ATOM 1461 C C . LEU A 1 184 ? -38.207 8.447 72.555 1.00 89.19 184 LEU A C 1
ATOM 1463 O O . LEU A 1 184 ? -37.676 8.991 71.582 1.00 89.19 184 LEU A O 1
ATOM 1467 N N . LYS A 1 185 ? -37.533 7.591 73.339 1.00 90.44 185 LYS A N 1
ATOM 1468 C CA . LYS A 1 185 ? -36.155 7.152 73.057 1.00 90.44 185 LYS A CA 1
ATOM 1469 C C . LYS A 1 185 ? -36.068 6.367 71.746 1.00 90.44 185 LYS A C 1
ATOM 1471 O O . LYS A 1 185 ? -35.213 6.693 70.925 1.00 90.44 185 LYS A O 1
ATOM 1476 N N . LYS A 1 186 ? -36.973 5.410 71.505 1.00 90.81 186 LYS A N 1
ATOM 1477 C CA . LYS A 1 186 ? -37.026 4.644 70.244 1.00 90.81 186 LYS A CA 1
ATOM 1478 C C . LYS A 1 186 ? -37.260 5.545 69.030 1.00 90.81 186 LYS A C 1
ATOM 1480 O O . LYS A 1 186 ? -36.581 5.394 68.016 1.00 90.81 186 LYS A O 1
ATOM 1485 N N . VAL A 1 187 ? -38.167 6.517 69.138 1.00 90.56 187 VAL A N 1
ATOM 1486 C CA . VAL A 1 187 ? -38.442 7.485 68.065 1.00 90.56 187 VAL A CA 1
ATOM 1487 C C . VAL A 1 187 ? -37.202 8.331 67.776 1.00 90.56 187 VAL A C 1
ATOM 1489 O O . VAL A 1 187 ? -36.783 8.408 66.620 1.00 90.56 187 VAL A O 1
ATOM 1492 N N . LYS A 1 188 ? -36.553 8.895 68.805 1.00 88.44 188 LYS A N 1
ATOM 1493 C CA . LYS A 1 188 ? -35.314 9.678 68.638 1.00 88.44 188 LYS A CA 1
ATOM 1494 C C . LYS A 1 188 ? -34.180 8.857 68.024 1.00 88.44 188 LYS A C 1
ATOM 1496 O O . LYS A 1 188 ? -33.491 9.350 67.133 1.00 88.44 188 LYS A O 1
ATOM 1501 N N . GLU A 1 189 ? -34.004 7.611 68.452 1.00 87.81 189 GLU A N 1
ATOM 1502 C CA . GLU A 1 189 ? -32.983 6.723 67.894 1.00 87.81 189 GLU A CA 1
ATOM 1503 C C . GLU A 1 189 ? -33.278 6.367 66.430 1.00 87.81 189 GLU A C 1
ATOM 1505 O O . GLU A 1 189 ? -32.376 6.409 65.595 1.00 87.81 189 GLU A O 1
ATOM 1510 N N . SER A 1 190 ? -34.544 6.114 66.081 1.00 86.56 190 SER A N 1
ATOM 1511 C CA . SER A 1 190 ? -34.949 5.861 64.693 1.00 86.56 190 SER A CA 1
ATOM 1512 C C . SER A 1 190 ? -34.706 7.072 63.783 1.00 86.56 190 SER A C 1
ATOM 1514 O O . SER A 1 190 ? -34.211 6.910 62.668 1.00 86.56 190 SER A O 1
ATOM 1516 N N . SER A 1 191 ? -34.973 8.291 64.264 1.00 87.00 191 SER A N 1
ATOM 1517 C CA . SER A 1 191 ? -34.696 9.528 63.525 1.00 87.00 191 SER A CA 1
ATOM 1518 C C . SER A 1 191 ? -33.197 9.759 63.350 1.00 87.00 191 SER A C 1
ATOM 1520 O O . SER A 1 191 ? -32.764 10.143 62.266 1.00 87.00 191 SER A O 1
ATOM 1522 N N . ARG A 1 192 ? -32.390 9.463 64.379 1.00 88.12 192 ARG A N 1
ATOM 1523 C CA . ARG A 1 192 ? -30.926 9.529 64.289 1.00 88.12 192 ARG A CA 1
ATOM 1524 C C . ARG A 1 192 ? -30.375 8.509 63.288 1.00 88.12 192 ARG A C 1
ATOM 1526 O O . ARG A 1 192 ? -29.523 8.870 62.486 1.00 88.12 192 ARG A O 1
ATOM 1533 N N . ARG A 1 193 ? -30.889 7.272 63.274 1.00 82.06 193 ARG A N 1
ATOM 1534 C CA . ARG A 1 193 ? -30.510 6.254 62.273 1.00 82.06 193 ARG A CA 1
ATOM 1535 C C . ARG A 1 193 ? -30.860 6.698 60.848 1.00 82.06 193 ARG A C 1
ATOM 1537 O O . ARG A 1 193 ? -30.008 6.603 59.975 1.00 82.06 193 ARG A O 1
ATOM 1544 N N . LYS A 1 194 ? -32.055 7.264 60.631 1.00 85.38 194 LYS A N 1
ATOM 1545 C CA . LYS A 1 194 ? -32.473 7.800 59.319 1.00 85.38 194 LYS A CA 1
ATOM 1546 C C . LYS A 1 194 ? -31.617 8.980 58.842 1.00 85.38 194 LYS A C 1
ATOM 1548 O O . LYS A 1 194 ? -31.431 9.136 57.641 1.00 85.38 194 LYS A O 1
ATOM 1553 N N . LEU A 1 195 ? -31.128 9.826 59.752 1.00 79.25 195 LEU A N 1
ATOM 1554 C CA . LEU A 1 195 ? -30.210 10.922 59.413 1.00 79.25 195 LEU A CA 1
ATOM 1555 C C . LEU A 1 195 ? -28.838 10.395 58.976 1.00 79.25 195 LEU A C 1
ATOM 1557 O O . LEU A 1 195 ? -28.381 10.758 57.898 1.00 79.25 195 LEU A O 1
ATOM 1561 N N . MET A 1 196 ? -28.248 9.474 59.746 1.00 75.75 196 MET A N 1
ATOM 1562 C CA . MET A 1 196 ? -26.962 8.846 59.401 1.00 75.75 196 MET A CA 1
ATOM 1563 C C . MET A 1 196 ? -27.034 8.074 58.073 1.00 75.75 196 MET A C 1
ATOM 1565 O O . MET A 1 196 ? -26.092 8.086 57.289 1.00 75.75 196 MET A O 1
ATOM 1569 N N . GLU A 1 197 ? -28.164 7.414 57.795 1.00 80.75 197 GLU A N 1
ATOM 1570 C CA . GLU A 1 197 ? -28.386 6.716 56.525 1.00 80.75 197 GLU A CA 1
ATOM 1571 C C . GLU A 1 197 ? -28.431 7.693 55.340 1.00 80.75 197 GLU A C 1
ATOM 1573 O O . GLU A 1 197 ? -27.822 7.431 54.306 1.00 80.75 197 GLU A O 1
ATOM 1578 N N . LYS A 1 198 ? -29.080 8.856 55.498 1.00 77.88 198 LYS A N 1
ATOM 1579 C CA . LYS A 1 198 ? -29.093 9.903 54.464 1.00 77.88 198 LYS A CA 1
ATOM 1580 C C . LYS A 1 198 ? -27.708 10.504 54.224 1.00 77.88 198 LYS A C 1
ATOM 1582 O O . LYS A 1 198 ? -27.343 10.698 53.070 1.00 77.88 198 LYS A O 1
ATOM 1587 N N . GLU A 1 199 ? -26.937 10.772 55.276 1.00 78.06 199 GLU A N 1
ATOM 1588 C CA . GLU A 1 199 ? -25.563 11.285 55.149 1.00 78.06 199 GLU A CA 1
ATOM 1589 C C . GLU A 1 199 ? -24.650 10.273 54.440 1.00 78.06 199 GLU A C 1
ATOM 1591 O O . GLU A 1 199 ? -23.945 10.637 53.498 1.00 78.06 199 GLU A O 1
ATOM 1596 N N . GLY A 1 200 ? -24.756 8.986 54.787 1.00 73.12 200 GLY A N 1
ATOM 1597 C CA . GLY A 1 200 ? -24.007 7.921 54.116 1.00 73.12 200 GLY A CA 1
ATOM 1598 C C . GLY A 1 200 ? -24.376 7.732 52.638 1.00 73.12 200 GLY A C 1
ATOM 1599 O O . GLY A 1 200 ? -23.525 7.340 51.840 1.00 73.12 200 GLY A O 1
ATOM 1600 N N . VAL A 1 201 ? -25.621 8.023 52.236 1.00 75.50 201 VAL A N 1
ATOM 1601 C CA . VAL A 1 201 ? -26.028 8.010 50.817 1.00 75.50 201 VAL A CA 1
ATOM 1602 C C . VAL A 1 201 ? -25.404 9.182 50.054 1.00 75.50 201 VAL A C 1
ATOM 1604 O O . VAL A 1 201 ? -24.894 8.976 48.954 1.00 75.50 201 VAL A O 1
ATOM 1607 N N . VAL A 1 202 ? -25.369 10.379 50.647 1.00 76.44 202 VAL A N 1
ATOM 1608 C CA . VAL A 1 202 ? -24.776 11.574 50.018 1.00 76.44 202 VAL A CA 1
ATOM 1609 C C . VAL A 1 202 ? -23.263 11.419 49.826 1.00 76.44 202 VAL A C 1
ATOM 1611 O O . VAL A 1 202 ? -22.732 11.821 48.793 1.00 76.44 202 VAL A O 1
ATOM 1614 N N . GLU A 1 203 ? -22.552 10.814 50.780 1.00 76.62 203 GLU A N 1
ATOM 1615 C CA . GLU A 1 203 ? -21.115 10.542 50.621 1.00 76.62 203 GLU A CA 1
ATOM 1616 C C . GLU A 1 203 ? -20.833 9.502 49.532 1.00 76.62 203 GLU A C 1
ATOM 1618 O O . GLU A 1 203 ? -19.924 9.693 48.723 1.00 76.62 203 GLU A O 1
ATOM 1623 N N . LYS A 1 204 ? -21.642 8.438 49.448 1.00 77.56 204 LYS A N 1
ATOM 1624 C CA . LYS A 1 204 ? -21.523 7.442 48.371 1.00 77.56 204 LYS A CA 1
ATOM 1625 C C . LYS A 1 204 ? -21.766 8.049 46.994 1.00 77.56 204 LYS A C 1
ATOM 1627 O O . LYS A 1 204 ? -21.072 7.690 46.048 1.00 77.56 204 LYS A O 1
ATOM 1632 N N . GLU A 1 205 ? -22.724 8.965 46.878 1.00 84.50 205 GLU A N 1
ATOM 1633 C CA . GLU A 1 205 ? -23.024 9.638 45.614 1.00 84.50 205 GLU A CA 1
ATOM 1634 C C . GLU A 1 205 ? -21.855 10.522 45.156 1.00 84.50 205 GLU A C 1
ATOM 1636 O O . GLU A 1 205 ? -21.429 10.407 44.005 1.00 84.50 205 GLU A O 1
ATOM 1641 N N . LYS A 1 206 ? -21.254 11.293 46.076 1.00 87.44 206 LYS A N 1
ATOM 1642 C CA . LYS A 1 206 ? -20.059 12.112 45.801 1.00 87.44 206 LYS A CA 1
ATOM 1643 C C . LYS A 1 206 ? -18.850 11.277 45.379 1.00 87.44 206 LYS A C 1
ATOM 1645 O O . LYS A 1 206 ? -18.177 11.638 44.418 1.00 87.44 206 LYS A O 1
ATOM 1650 N N . LEU A 1 207 ? -18.590 10.157 46.060 1.00 85.38 207 LEU A N 1
ATOM 1651 C CA . LEU A 1 207 ? -17.497 9.250 45.691 1.00 85.38 207 LEU A CA 1
ATOM 1652 C C . LEU A 1 207 ? -17.724 8.628 44.304 1.00 85.38 207 LEU A C 1
ATOM 1654 O O . LEU A 1 207 ? -16.794 8.573 43.503 1.00 85.38 207 LEU A O 1
ATOM 1658 N N . SER A 1 208 ? -18.965 8.239 43.983 1.00 87.06 208 SER A N 1
ATOM 1659 C CA . SER A 1 208 ? -19.321 7.735 42.646 1.00 87.06 208 SER A CA 1
ATOM 1660 C C . SER A 1 208 ? -19.145 8.803 41.559 1.00 87.06 208 SER A C 1
ATOM 1662 O O . SER A 1 208 ? -18.763 8.488 40.433 1.00 87.06 208 SER A O 1
ATOM 1664 N N . GLU A 1 209 ? -19.444 10.068 41.858 1.00 89.81 209 GLU A N 1
ATOM 1665 C CA . GLU A 1 209 ? -19.286 11.164 40.899 1.00 89.81 209 GLU A CA 1
ATOM 1666 C C . GLU A 1 209 ? -17.807 11.490 40.643 1.00 89.81 209 GLU A C 1
ATOM 1668 O O . GLU A 1 209 ? -17.394 11.578 39.485 1.00 89.81 209 GLU A O 1
ATOM 1673 N N . GLU A 1 210 ? -16.978 11.530 41.691 1.00 91.38 210 GLU A N 1
ATOM 1674 C CA . GLU A 1 210 ? -15.526 11.711 41.559 1.00 91.38 210 GLU A CA 1
ATOM 1675 C C . GLU A 1 210 ? -14.873 10.570 40.755 1.00 91.38 210 GLU A C 1
ATOM 1677 O O . GLU A 1 210 ? -13.997 10.799 39.917 1.00 91.38 210 GLU A O 1
ATOM 1682 N N . GLU A 1 211 ? -15.316 9.329 40.967 1.00 92.88 211 GLU A N 1
ATOM 1683 C CA . GLU A 1 211 ? -14.843 8.167 40.213 1.00 92.88 211 GLU A CA 1
ATOM 1684 C C . GLU A 1 211 ? -15.247 8.234 38.731 1.00 92.88 211 GLU A C 1
ATOM 1686 O O . GLU A 1 211 ? -14.424 7.977 37.844 1.00 92.88 211 GLU A O 1
ATOM 1691 N N . LYS A 1 212 ? -16.479 8.665 38.430 1.00 93.25 212 LYS A N 1
ATOM 1692 C CA . LYS A 1 212 ? -16.933 8.886 37.047 1.00 93.25 212 LYS A CA 1
ATOM 1693 C C . LYS A 1 212 ? -16.108 9.954 36.341 1.00 93.25 212 LYS A C 1
ATOM 1695 O O . LYS A 1 212 ? -15.770 9.770 35.170 1.00 93.25 212 LYS A O 1
ATOM 1700 N N . ASP A 1 213 ? -15.749 11.036 37.024 1.00 94.44 213 ASP A N 1
ATOM 1701 C CA . ASP A 1 213 ? -14.922 12.092 36.441 1.00 94.44 213 ASP A CA 1
ATOM 1702 C C . ASP A 1 213 ? -13.476 11.640 36.216 1.00 94.44 213 ASP A C 1
ATOM 1704 O O . ASP A 1 213 ? -12.900 11.925 35.159 1.00 94.44 213 ASP A O 1
ATOM 1708 N N . LYS A 1 214 ? -12.909 10.840 37.129 1.00 94.62 214 LYS A N 1
ATOM 1709 C CA . LYS A 1 214 ? -11.614 10.175 36.910 1.00 94.62 214 LYS A CA 1
ATOM 1710 C C . LYS A 1 214 ? -11.661 9.259 35.688 1.00 94.62 214 LYS A C 1
ATOM 1712 O O . LYS A 1 214 ? -10.781 9.356 34.832 1.00 94.62 214 LYS A O 1
ATOM 1717 N N . ARG A 1 215 ? -12.713 8.446 35.541 1.00 92.94 215 ARG A N 1
ATOM 1718 C CA . ARG A 1 215 ? -12.893 7.553 34.382 1.00 92.94 215 ARG A CA 1
ATOM 1719 C C . ARG A 1 215 ? -13.067 8.333 33.078 1.00 92.94 215 ARG A C 1
ATOM 1721 O O . ARG A 1 215 ? -12.473 7.974 32.064 1.00 92.94 215 ARG A O 1
ATOM 1728 N N . ARG A 1 216 ? -13.826 9.434 33.090 1.00 94.75 216 ARG A N 1
ATOM 1729 C CA . ARG A 1 216 ? -13.978 10.330 31.928 1.00 94.75 216 ARG A CA 1
ATOM 1730 C C . ARG A 1 216 ? -12.651 10.963 31.523 1.00 94.75 216 ARG A C 1
ATOM 1732 O O . ARG A 1 216 ? -12.337 10.984 30.335 1.00 94.75 216 ARG A O 1
ATOM 1739 N N . LYS A 1 217 ? -11.861 11.435 32.491 1.00 96.19 217 LYS A N 1
ATOM 1740 C CA . LYS A 1 217 ? -10.540 12.021 32.241 1.00 96.19 217 LYS A CA 1
ATOM 1741 C C . LYS A 1 217 ? -9.555 10.989 31.688 1.00 96.19 217 LYS A C 1
ATOM 1743 O O . LYS A 1 217 ? -8.901 11.272 30.689 1.00 96.19 217 LYS A O 1
ATOM 1748 N N . ALA A 1 218 ? -9.505 9.792 32.273 1.00 94.88 218 ALA A N 1
ATOM 1749 C CA . ALA A 1 218 ? -8.669 8.696 31.786 1.00 94.88 218 ALA A CA 1
ATOM 1750 C C . ALA A 1 218 ? -9.050 8.285 30.355 1.00 94.88 218 ALA A C 1
ATOM 1752 O O . ALA A 1 218 ? -8.183 8.173 29.492 1.00 94.88 218 ALA A O 1
ATOM 1753 N N . LYS A 1 219 ? -10.354 8.164 30.064 1.00 95.00 219 LYS A N 1
ATOM 1754 C CA . LYS A 1 219 ? -10.852 7.855 28.716 1.00 95.00 219 LYS A CA 1
ATOM 1755 C C . LYS A 1 219 ? -10.502 8.946 27.699 1.00 95.00 219 LYS A C 1
ATOM 1757 O O . LYS A 1 219 ? -10.120 8.632 26.574 1.00 95.00 219 LYS A O 1
ATOM 1762 N N . ALA A 1 220 ? -10.603 10.221 28.079 1.00 95.50 220 ALA A N 1
ATOM 1763 C CA . ALA A 1 220 ? -10.210 11.335 27.216 1.00 95.50 220 ALA A CA 1
ATOM 1764 C C . ALA A 1 220 ? -8.697 11.348 26.936 1.00 95.50 220 ALA A C 1
ATOM 1766 O O . ALA A 1 220 ? -8.287 11.585 25.802 1.00 95.50 220 ALA A O 1
ATOM 1767 N N . GLU A 1 221 ? -7.870 11.053 27.942 1.00 96.25 221 GLU A N 1
ATOM 1768 C CA . GLU A 1 221 ? -6.416 10.963 27.785 1.00 96.25 221 GLU A CA 1
ATOM 1769 C C . GLU A 1 221 ? -6.003 9.770 26.910 1.00 96.25 221 GLU A C 1
ATOM 1771 O O . GLU A 1 221 ? -5.156 9.923 26.031 1.00 96.25 221 GLU A O 1
ATOM 1776 N N . ALA A 1 222 ? -6.620 8.600 27.103 1.00 95.75 222 ALA A N 1
ATOM 1777 C CA . ALA A 1 222 ? -6.384 7.422 26.271 1.00 95.75 222 ALA A CA 1
ATOM 1778 C C . ALA A 1 222 ? -6.725 7.704 24.801 1.00 95.75 222 ALA A C 1
ATOM 1780 O O . ALA A 1 222 ? -5.907 7.453 23.915 1.00 95.75 222 ALA A O 1
ATOM 1781 N N . LYS A 1 223 ? -7.878 8.339 24.552 1.00 96.38 223 LYS A N 1
ATOM 1782 C CA . LYS A 1 223 ? -8.274 8.758 23.205 1.00 96.38 223 LYS A CA 1
ATOM 1783 C C . LYS A 1 223 ? -7.277 9.749 22.593 1.00 96.38 223 LYS A C 1
ATOM 1785 O O . LYS A 1 223 ? -6.842 9.554 21.465 1.00 96.38 223 LYS A O 1
ATOM 1790 N N . ALA A 1 224 ? -6.842 10.760 23.347 1.00 97.00 224 ALA A N 1
ATOM 1791 C CA . ALA A 1 224 ? -5.849 11.723 22.866 1.00 97.00 224 ALA A CA 1
ATOM 1792 C C . ALA A 1 224 ? -4.496 11.064 22.530 1.00 97.00 224 ALA A C 1
ATOM 1794 O O . ALA A 1 224 ? -3.835 11.458 21.568 1.00 97.00 224 ALA A O 1
ATOM 1795 N N . LYS A 1 225 ? -4.080 10.041 23.291 1.00 97.19 225 LYS A N 1
ATOM 1796 C CA . LYS A 1 225 ? -2.871 9.254 22.991 1.00 97.19 225 LYS A CA 1
ATOM 1797 C C . LYS A 1 225 ? -3.026 8.436 21.710 1.00 97.19 225 LYS A C 1
ATOM 1799 O O . LYS A 1 225 ? -2.085 8.395 20.917 1.00 97.19 225 LYS A O 1
ATOM 1804 N N . GLN A 1 226 ? -4.189 7.823 21.496 1.00 95.44 226 GLN A N 1
ATOM 1805 C CA . GLN A 1 226 ? -4.493 7.069 20.280 1.00 95.44 226 GLN A CA 1
ATOM 1806 C C . GLN A 1 226 ? -4.485 7.980 19.044 1.00 95.44 226 GLN A C 1
ATOM 1808 O O . GLN A 1 226 ? -3.803 7.676 18.065 1.00 95.44 226 GLN A O 1
ATOM 1813 N N . ASP A 1 227 ? -5.137 9.143 19.124 1.00 95.12 227 ASP A N 1
ATOM 1814 C CA . ASP A 1 227 ? -5.162 10.135 18.042 1.00 95.12 227 ASP A CA 1
ATOM 1815 C C . ASP A 1 227 ? -3.741 10.638 17.711 1.00 95.12 227 ASP A C 1
ATOM 1817 O O . ASP A 1 227 ? -3.340 10.669 16.546 1.00 95.12 227 ASP A O 1
ATOM 1821 N N . ALA A 1 228 ? -2.920 10.932 18.728 1.00 97.31 228 ALA A N 1
ATOM 1822 C CA . ALA A 1 228 ? -1.525 11.338 18.534 1.00 97.31 228 ALA A CA 1
ATOM 1823 C C . ALA A 1 228 ? -0.644 10.223 17.934 1.00 97.31 228 ALA A C 1
ATOM 1825 O O . ALA A 1 228 ? 0.327 10.498 17.221 1.00 97.31 228 ALA A O 1
ATOM 1826 N N . MET A 1 229 ? -0.940 8.953 18.226 1.00 97.12 229 MET A N 1
ATOM 1827 C CA . MET A 1 229 ? -0.245 7.811 17.631 1.00 97.12 229 MET A CA 1
ATOM 1828 C C . MET A 1 229 ? -0.604 7.655 16.150 1.00 97.12 229 MET A C 1
ATOM 1830 O O . MET A 1 229 ? 0.299 7.487 15.326 1.00 97.12 229 MET A O 1
ATOM 1834 N N . LEU A 1 230 ? -1.888 7.780 15.804 1.00 96.75 230 LEU A N 1
ATOM 1835 C CA . LEU A 1 230 ? -2.363 7.759 14.420 1.00 96.75 230 LEU A CA 1
ATOM 1836 C C . LEU A 1 230 ? -1.769 8.913 13.604 1.00 96.75 230 LEU A C 1
ATOM 1838 O O . LEU A 1 230 ? -1.282 8.697 12.495 1.00 96.75 230 LEU A O 1
ATOM 1842 N N . GLU A 1 231 ? -1.710 10.121 14.166 1.00 97.69 231 GLU A N 1
ATOM 1843 C CA . GLU A 1 231 ? -1.082 11.272 13.510 1.00 97.69 231 GLU A CA 1
ATOM 1844 C C . GLU A 1 231 ? 0.407 11.015 13.215 1.00 97.69 231 GLU A C 1
ATOM 1846 O O . GLU A 1 231 ? 0.880 11.237 12.096 1.00 97.69 231 GLU A O 1
ATOM 1851 N N . LYS A 1 232 ? 1.151 10.447 14.175 1.00 97.56 232 LYS A N 1
ATOM 1852 C CA . LYS A 1 232 ? 2.554 10.050 13.964 1.00 97.56 232 LYS A CA 1
ATOM 1853 C C . LYS A 1 232 ? 2.705 9.001 12.862 1.00 97.56 232 LYS A C 1
ATOM 1855 O O . LYS A 1 232 ? 3.648 9.093 12.071 1.00 97.56 232 LYS A O 1
ATOM 1860 N N . GLN A 1 233 ? 1.804 8.021 12.793 1.00 97.06 233 GLN A N 1
ATOM 1861 C CA . GLN A 1 233 ? 1.805 7.009 11.733 1.00 97.06 233 GLN A CA 1
ATOM 1862 C C . GLN A 1 233 ? 1.528 7.635 10.360 1.00 97.06 233 GLN A C 1
ATOM 1864 O O . GLN A 1 233 ? 2.239 7.336 9.400 1.00 97.06 233 GLN A O 1
ATOM 1869 N N . MET A 1 234 ? 0.576 8.567 10.270 1.00 97.19 234 MET A N 1
ATOM 1870 C CA . MET A 1 234 ? 0.265 9.288 9.031 1.00 97.19 234 MET A CA 1
ATOM 1871 C C . MET A 1 234 ? 1.455 10.113 8.528 1.00 97.19 234 MET A C 1
ATOM 1873 O O . MET A 1 234 ? 1.832 9.996 7.360 1.00 97.19 234 MET A O 1
ATOM 1877 N N . ILE A 1 235 ? 2.123 10.857 9.416 1.00 97.50 235 ILE A N 1
ATOM 1878 C CA . ILE A 1 235 ? 3.339 11.619 9.081 1.00 97.50 235 ILE A CA 1
ATOM 1879 C C . ILE A 1 235 ? 4.465 10.681 8.613 1.00 97.50 235 ILE A C 1
ATOM 1881 O O . ILE A 1 235 ? 5.204 10.994 7.675 1.00 97.50 235 ILE A O 1
ATOM 1885 N N . ALA A 1 236 ? 4.626 9.517 9.250 1.00 96.88 236 ALA A N 1
ATOM 1886 C CA . ALA A 1 236 ? 5.629 8.535 8.843 1.00 96.88 236 ALA A CA 1
ATOM 1887 C C . ALA A 1 236 ? 5.339 7.968 7.442 1.00 96.88 236 ALA A C 1
ATOM 1889 O O . ALA A 1 236 ? 6.252 7.874 6.615 1.00 96.88 236 ALA A O 1
ATOM 1890 N N . LEU A 1 237 ? 4.077 7.649 7.145 1.00 95.75 237 LEU A N 1
ATOM 1891 C CA . LEU A 1 237 ? 3.648 7.186 5.825 1.00 95.75 237 LEU A CA 1
ATOM 1892 C C . LEU A 1 237 ? 3.850 8.253 4.745 1.00 95.75 237 LEU A C 1
ATOM 1894 O O . LEU A 1 237 ? 4.307 7.930 3.647 1.00 95.75 237 LEU A O 1
ATOM 1898 N N . GLU A 1 238 ? 3.571 9.521 5.045 1.00 98.19 238 GLU A N 1
ATOM 1899 C CA . GLU A 1 238 ? 3.805 10.632 4.119 1.00 98.19 238 GLU A CA 1
ATOM 1900 C C . GLU A 1 238 ? 5.296 10.784 3.781 1.00 98.19 238 GLU A C 1
ATOM 1902 O O . GLU A 1 238 ? 5.661 10.837 2.604 1.00 98.19 238 GLU A O 1
ATOM 1907 N N . LYS A 1 239 ? 6.183 10.701 4.782 1.00 98.12 239 LYS A N 1
ATOM 1908 C CA . LYS A 1 239 ? 7.643 10.700 4.566 1.00 98.12 239 LYS A CA 1
ATOM 1909 C C . LYS A 1 239 ? 8.113 9.524 3.708 1.00 98.12 239 LYS A C 1
ATOM 1911 O O . LYS A 1 239 ? 9.019 9.678 2.884 1.00 98.12 239 LYS A O 1
ATOM 1916 N N . ILE A 1 240 ? 7.519 8.340 3.877 1.00 96.38 240 ILE A N 1
ATOM 1917 C CA . ILE A 1 240 ? 7.826 7.168 3.040 1.00 96.38 240 ILE A CA 1
ATOM 1918 C C . ILE A 1 240 ? 7.381 7.415 1.594 1.00 96.38 240 ILE A C 1
ATOM 1920 O O . ILE A 1 240 ? 8.152 7.151 0.666 1.00 96.38 240 ILE A O 1
ATOM 1924 N N . LYS A 1 241 ? 6.175 7.961 1.386 1.00 96.81 241 LYS A N 1
ATOM 1925 C CA . LYS A 1 241 ? 5.667 8.321 0.053 1.00 96.81 241 LYS A CA 1
ATOM 1926 C C . LYS A 1 241 ? 6.569 9.349 -0.630 1.00 96.81 241 LYS A C 1
ATOM 1928 O O . LYS A 1 241 ? 6.967 9.126 -1.772 1.00 96.81 241 LYS A O 1
ATOM 1933 N N . GLU A 1 242 ? 6.969 10.405 0.076 1.00 98.00 242 GLU A N 1
ATOM 1934 C CA . GLU A 1 242 ? 7.878 11.435 -0.439 1.00 98.00 242 GLU A CA 1
ATOM 1935 C C . GLU A 1 242 ? 9.247 10.845 -0.823 1.00 98.00 242 GLU A C 1
ATOM 1937 O O . GLU A 1 242 ? 9.766 11.090 -1.915 1.00 98.00 242 GLU A O 1
ATOM 1942 N N . LYS A 1 243 ? 9.825 9.990 0.033 1.00 97.94 243 LYS A N 1
ATOM 1943 C CA . LYS A 1 243 ? 11.100 9.311 -0.248 1.00 97.94 243 LYS A CA 1
ATOM 1944 C C . LYS A 1 243 ? 11.009 8.401 -1.474 1.00 97.94 243 LYS A C 1
ATOM 1946 O O . LYS A 1 243 ? 11.954 8.339 -2.263 1.00 97.94 243 LYS A O 1
ATOM 1951 N N . ASN A 1 244 ? 9.888 7.709 -1.653 1.00 95.12 244 ASN A N 1
ATOM 1952 C CA . ASN A 1 244 ? 9.653 6.863 -2.819 1.00 95.12 244 ASN A CA 1
ATOM 1953 C C . ASN A 1 244 ? 9.444 7.687 -4.096 1.00 95.12 244 ASN A C 1
ATOM 1955 O O . ASN A 1 244 ? 9.966 7.305 -5.142 1.00 95.12 244 ASN A O 1
ATOM 1959 N N . ALA A 1 245 ? 8.762 8.833 -4.019 1.00 97.25 245 ALA A N 1
ATOM 1960 C CA . ALA A 1 245 ? 8.636 9.766 -5.139 1.00 97.25 245 ALA A CA 1
ATOM 1961 C C . ALA A 1 245 ? 10.010 10.298 -5.581 1.00 97.25 245 ALA A C 1
ATOM 1963 O O . ALA A 1 245 ? 10.352 10.195 -6.757 1.00 97.25 245 ALA A O 1
ATOM 1964 N N . LYS A 1 246 ? 10.853 10.726 -4.630 1.00 97.50 246 LYS A N 1
ATOM 1965 C CA . LYS A 1 246 ? 12.235 11.170 -4.895 1.00 97.50 246 LYS A CA 1
ATOM 1966 C C . LYS A 1 246 ? 13.103 10.078 -5.530 1.00 97.50 246 LYS A C 1
ATOM 1968 O O . LYS A 1 246 ? 13.927 10.364 -6.395 1.00 97.50 246 LYS A O 1
ATOM 1973 N N . ARG A 1 247 ? 12.933 8.814 -5.120 1.00 96.25 247 ARG A N 1
ATOM 1974 C CA . ARG A 1 247 ? 13.627 7.670 -5.743 1.00 96.25 247 ARG A CA 1
ATOM 1975 C C . ARG A 1 247 ? 13.187 7.463 -7.190 1.00 96.25 247 ARG A C 1
ATOM 1977 O O . ARG A 1 247 ? 14.047 7.376 -8.058 1.00 96.25 247 ARG A O 1
ATOM 1984 N N . LYS A 1 248 ? 11.875 7.463 -7.450 1.00 97.00 248 LYS A N 1
ATOM 1985 C CA . LYS A 1 248 ? 11.330 7.351 -8.811 1.00 97.00 248 LYS A CA 1
ATOM 1986 C C . LYS A 1 248 ? 11.828 8.482 -9.708 1.00 97.00 248 LYS A C 1
ATOM 1988 O O . LYS A 1 248 ? 12.276 8.214 -10.816 1.00 97.00 248 LYS A O 1
ATOM 1993 N N . GLU A 1 249 ? 11.819 9.721 -9.220 1.00 97.25 249 GLU A N 1
ATOM 1994 C CA . GLU A 1 249 ? 12.349 10.868 -9.962 1.00 97.25 249 GLU A CA 1
ATOM 1995 C C . GLU A 1 249 ? 13.834 10.675 -10.306 1.00 97.25 249 GLU A C 1
ATOM 1997 O O . GLU A 1 249 ? 14.222 10.791 -11.469 1.00 97.25 249 GLU A O 1
ATOM 2002 N N . LYS A 1 250 ? 14.658 10.266 -9.334 1.00 97.88 250 LYS A N 1
ATOM 2003 C CA . LYS A 1 250 ? 16.081 9.983 -9.565 1.00 97.88 250 LYS A CA 1
ATOM 2004 C C . LYS A 1 250 ? 16.304 8.874 -10.598 1.00 97.88 250 LYS A C 1
ATOM 2006 O O . LYS A 1 250 ? 17.202 8.991 -11.430 1.00 97.88 250 LYS A O 1
ATOM 2011 N N . ASP A 1 251 ? 15.489 7.823 -10.579 1.00 96.50 251 ASP A N 1
ATOM 2012 C CA . ASP A 1 251 ? 15.571 6.737 -11.560 1.00 96.50 251 ASP A CA 1
ATOM 2013 C C . ASP A 1 251 ? 15.164 7.212 -12.963 1.00 96.50 251 ASP A C 1
ATOM 2015 O O . ASP A 1 251 ? 15.825 6.868 -13.945 1.00 96.50 251 ASP A O 1
ATOM 2019 N N . THR A 1 252 ? 14.138 8.067 -13.071 1.00 96.00 252 THR A N 1
ATOM 2020 C CA . THR A 1 252 ? 13.750 8.678 -14.355 1.00 96.00 252 THR A CA 1
ATOM 2021 C C . THR A 1 252 ? 14.825 9.616 -14.901 1.00 96.00 252 THR A C 1
ATOM 2023 O O . THR A 1 252 ? 15.130 9.550 -16.090 1.00 96.00 252 THR A O 1
ATOM 2026 N N . GLN A 1 253 ? 15.469 10.416 -14.043 1.00 97.00 253 GLN A N 1
ATOM 2027 C CA . GLN A 1 253 ? 16.586 11.282 -14.429 1.00 97.00 253 GLN A CA 1
ATOM 2028 C C . GLN A 1 253 ? 17.789 10.458 -14.896 1.00 97.00 253 GLN A C 1
ATOM 2030 O O . GLN A 1 253 ? 18.348 10.730 -15.955 1.00 97.00 253 GLN A O 1
ATOM 2035 N N . LYS A 1 254 ? 18.147 9.398 -14.159 1.00 98.06 254 LYS A N 1
ATOM 2036 C CA . LYS A 1 254 ? 19.247 8.500 -14.530 1.00 98.06 254 LYS A CA 1
ATOM 2037 C C . LYS A 1 254 ? 18.980 7.791 -15.859 1.00 98.06 254 LYS A C 1
ATOM 2039 O O . LYS A 1 254 ? 19.900 7.626 -16.657 1.00 98.06 254 LYS A O 1
ATOM 2044 N N . LYS A 1 255 ? 17.734 7.382 -16.114 1.00 97.88 255 LYS A N 1
ATOM 2045 C CA . LYS A 1 255 ? 17.334 6.794 -17.398 1.00 97.88 255 LYS A CA 1
ATOM 2046 C C . LYS A 1 255 ? 17.448 7.812 -18.536 1.00 97.88 255 LYS A C 1
ATOM 2048 O O . LYS A 1 255 ? 18.079 7.508 -19.541 1.00 97.88 255 LYS A O 1
ATOM 2053 N N . ALA A 1 256 ? 16.928 9.026 -18.347 1.00 97.69 256 ALA A N 1
ATOM 2054 C CA . ALA A 1 256 ? 17.040 10.100 -19.334 1.00 97.69 256 ALA A CA 1
ATOM 2055 C C . ALA A 1 256 ? 18.506 10.464 -19.638 1.00 97.69 256 ALA A C 1
ATOM 2057 O O . ALA A 1 256 ? 18.866 10.674 -20.794 1.00 97.69 256 ALA A O 1
ATOM 2058 N N . GLU A 1 257 ? 19.375 10.479 -18.624 1.00 98.19 257 GLU A N 1
ATOM 2059 C CA . GLU A 1 257 ? 20.814 10.694 -18.801 1.00 98.19 257 GLU A CA 1
ATOM 2060 C C . GLU A 1 257 ? 21.465 9.563 -19.612 1.00 98.19 257 GLU A C 1
ATOM 2062 O O . GLU A 1 257 ? 22.237 9.823 -20.537 1.00 98.19 257 GLU A O 1
ATOM 2067 N N . GLN A 1 258 ? 21.130 8.303 -19.318 1.00 97.69 258 GLN A N 1
ATOM 2068 C CA . GLN A 1 258 ? 21.624 7.153 -20.081 1.00 97.69 258 GLN A CA 1
ATOM 2069 C C . GLN A 1 258 ? 21.171 7.184 -21.543 1.00 97.69 258 GLN A C 1
ATOM 2071 O O . GLN A 1 258 ? 21.978 6.897 -22.434 1.00 97.69 258 GLN A O 1
ATOM 2076 N N . ASP A 1 259 ? 19.918 7.559 -21.794 1.00 97.56 259 ASP A N 1
ATOM 2077 C CA . ASP A 1 259 ? 19.370 7.688 -23.143 1.00 97.56 259 ASP A CA 1
ATOM 2078 C C . ASP A 1 259 ? 20.056 8.836 -23.905 1.00 97.56 259 ASP A C 1
ATOM 2080 O O . ASP A 1 259 ? 20.492 8.642 -25.040 1.00 97.56 259 ASP A O 1
ATOM 2084 N N . ALA A 1 260 ? 20.304 9.980 -23.257 1.00 98.25 260 ALA A N 1
ATOM 2085 C CA . ALA A 1 260 ? 21.063 11.085 -23.849 1.00 98.25 260 ALA A CA 1
ATOM 2086 C C . ALA A 1 260 ? 22.521 10.700 -24.174 1.00 98.25 260 ALA A C 1
ATOM 2088 O O . ALA A 1 260 ? 23.068 11.097 -25.207 1.00 98.25 260 ALA A O 1
ATOM 2089 N N . VAL A 1 261 ? 23.176 9.906 -23.318 1.00 98.56 261 VAL A N 1
ATOM 2090 C CA . VAL A 1 261 ? 24.527 9.381 -23.588 1.00 98.56 261 VAL A CA 1
ATOM 2091 C C . VAL A 1 261 ? 24.515 8.405 -24.766 1.00 98.56 261 VAL A C 1
ATOM 2093 O O . VAL A 1 261 ? 25.434 8.439 -25.590 1.00 98.56 261 VAL A O 1
ATOM 2096 N N . ARG A 1 262 ? 23.492 7.548 -24.871 1.00 98.19 262 ARG A N 1
ATOM 2097 C CA . ARG A 1 262 ? 23.320 6.628 -26.003 1.00 98.19 262 ARG A CA 1
ATOM 2098 C C . ARG A 1 262 ? 23.140 7.398 -27.308 1.00 98.19 262 ARG A C 1
ATOM 2100 O O . ARG A 1 262 ? 23.886 7.150 -28.251 1.00 98.19 262 ARG A O 1
ATOM 2107 N N . GLU A 1 263 ? 22.254 8.387 -27.325 1.00 98.31 263 GLU A N 1
ATOM 2108 C CA . GLU A 1 263 ? 21.999 9.220 -28.501 1.00 98.31 263 GLU A CA 1
ATOM 2109 C C . GLU A 1 263 ? 23.261 9.975 -28.950 1.00 98.31 263 GLU A C 1
ATOM 2111 O O . GLU A 1 263 ? 23.600 9.995 -30.134 1.00 98.31 263 GLU A O 1
ATOM 2116 N N . ARG A 1 264 ? 24.035 10.536 -28.008 1.00 98.44 264 ARG A N 1
ATOM 2117 C CA . ARG A 1 264 ? 25.326 11.179 -28.321 1.00 98.44 264 ARG A CA 1
ATOM 2118 C C . ARG A 1 264 ? 26.321 10.209 -28.958 1.00 98.44 264 ARG A C 1
ATOM 2120 O O . ARG A 1 264 ? 27.047 10.600 -29.871 1.00 98.44 264 ARG A O 1
ATOM 2127 N N . ARG A 1 265 ? 26.373 8.956 -28.493 1.00 98.38 265 ARG A N 1
ATOM 2128 C CA . ARG A 1 265 ? 27.242 7.921 -29.079 1.00 98.38 265 ARG A CA 1
ATOM 2129 C C . ARG A 1 265 ? 26.797 7.534 -30.486 1.00 98.38 265 ARG A C 1
ATOM 2131 O O . ARG A 1 265 ? 27.652 7.383 -31.353 1.00 98.38 265 ARG A O 1
ATOM 2138 N N . GLU A 1 266 ? 25.495 7.401 -30.713 1.00 98.38 266 GLU A N 1
ATOM 2139 C CA . GLU A 1 266 ? 24.936 7.083 -32.031 1.00 98.38 266 GLU A CA 1
ATOM 2140 C C . GLU A 1 266 ? 25.204 8.199 -33.043 1.00 98.38 266 GLU A C 1
ATOM 2142 O O . GLU A 1 266 ? 25.696 7.917 -34.135 1.00 98.38 266 GLU A O 1
ATOM 2147 N N . ARG A 1 267 ? 24.999 9.468 -32.664 1.00 98.31 267 ARG A N 1
ATOM 2148 C CA . ARG A 1 267 ? 25.343 10.618 -33.518 1.00 98.31 267 ARG A CA 1
ATOM 2149 C C . ARG A 1 267 ? 26.834 10.656 -33.849 1.00 98.31 267 ARG A C 1
ATOM 2151 O O . ARG A 1 267 ? 27.197 10.701 -35.017 1.00 98.31 267 ARG A O 1
ATOM 2158 N N . ALA A 1 268 ? 27.703 10.512 -32.846 1.00 98.25 268 ALA A N 1
ATOM 2159 C CA . ALA A 1 268 ? 29.149 10.479 -33.072 1.00 98.25 268 ALA A CA 1
ATOM 2160 C C . ALA A 1 268 ? 29.586 9.315 -33.982 1.00 98.25 268 ALA A C 1
ATOM 2162 O O . ALA A 1 268 ? 30.563 9.431 -34.723 1.00 98.25 268 ALA A O 1
ATOM 2163 N N . PHE A 1 269 ? 28.885 8.178 -33.932 1.00 98.56 269 PHE A N 1
ATOM 2164 C CA . PHE A 1 269 ? 29.123 7.062 -34.842 1.00 98.56 269 PHE A CA 1
ATOM 2165 C C . PHE A 1 269 ? 28.683 7.390 -36.275 1.00 98.56 269 PHE A C 1
ATOM 2167 O O . PHE A 1 269 ? 29.439 7.133 -37.212 1.00 98.56 269 PHE A O 1
ATOM 2174 N N . GLN A 1 270 ? 27.500 7.987 -36.450 1.00 98.00 270 GLN A N 1
ATOM 2175 C CA . GLN A 1 270 ? 27.003 8.425 -37.756 1.00 98.00 270 GLN A CA 1
ATOM 2176 C C . GLN A 1 270 ? 27.919 9.474 -38.394 1.00 98.00 270 GLN A C 1
ATOM 2178 O O . GLN A 1 270 ? 28.256 9.340 -39.569 1.00 98.00 270 GLN A O 1
ATOM 2183 N N . ASP A 1 271 ? 28.395 10.449 -37.619 1.00 98.25 271 ASP A N 1
ATOM 2184 C CA . ASP A 1 271 ? 29.320 11.482 -38.095 1.00 98.25 271 ASP A CA 1
ATOM 2185 C C . ASP A 1 271 ? 30.628 10.861 -38.604 1.00 98.25 271 ASP A C 1
ATOM 2187 O O . ASP A 1 271 ? 31.040 11.115 -39.737 1.00 98.25 271 ASP A O 1
ATOM 2191 N N . LYS A 1 272 ? 31.232 9.950 -37.825 1.00 98.31 272 LYS A N 1
ATOM 2192 C CA . LYS A 1 272 ? 32.436 9.206 -38.242 1.00 98.31 272 LYS A CA 1
ATOM 2193 C C . LYS A 1 272 ? 32.196 8.353 -39.483 1.00 98.31 272 LYS A C 1
ATOM 2195 O O . LYS A 1 272 ? 33.086 8.198 -40.321 1.00 98.31 272 LYS A O 1
ATOM 2200 N N . PHE A 1 273 ? 31.010 7.763 -39.604 1.00 98.44 273 PHE A N 1
ATOM 2201 C CA . PHE A 1 273 ? 30.648 6.965 -40.767 1.00 98.44 273 PHE A CA 1
ATOM 2202 C C . PHE A 1 273 ? 30.533 7.833 -42.027 1.00 98.44 273 PHE A C 1
ATOM 2204 O O . PHE A 1 273 ? 31.100 7.481 -43.064 1.00 98.44 273 PHE A O 1
ATOM 2211 N N . GLN A 1 274 ? 29.873 8.990 -41.934 1.00 98.06 274 GLN A N 1
ATOM 2212 C CA . GLN A 1 274 ? 29.775 9.951 -43.033 1.00 98.06 274 GLN A CA 1
ATOM 2213 C C . GLN A 1 274 ? 31.142 10.529 -43.413 1.00 98.06 274 GLN A C 1
ATOM 2215 O O . GLN A 1 274 ? 31.456 10.629 -44.599 1.00 98.06 274 GLN A O 1
ATOM 2220 N N . GLU A 1 275 ? 31.981 10.865 -42.432 1.00 98.19 275 GLU A N 1
ATOM 2221 C CA . GLU A 1 275 ? 33.352 11.330 -42.657 1.00 98.19 275 GLU A CA 1
ATOM 2222 C C . GLU A 1 275 ? 34.174 10.282 -43.420 1.00 98.19 275 GLU A C 1
ATOM 2224 O O . GLU A 1 275 ? 34.818 10.596 -44.422 1.00 98.19 275 GLU A O 1
ATOM 2229 N N . LYS A 1 276 ? 34.070 9.006 -43.028 1.00 98.31 276 LYS A N 1
ATOM 2230 C CA . LYS A 1 276 ? 34.730 7.898 -43.729 1.00 98.31 276 LYS A CA 1
ATOM 2231 C C . LYS A 1 276 ? 34.229 7.735 -45.167 1.00 98.31 276 LYS A C 1
ATOM 2233 O O . LYS A 1 276 ? 35.035 7.469 -46.059 1.00 98.31 276 LYS A O 1
ATOM 2238 N N . GLN A 1 277 ? 32.927 7.902 -45.417 1.00 98.00 277 GLN A N 1
ATOM 2239 C CA . GLN A 1 277 ? 32.382 7.880 -46.779 1.00 98.00 277 GLN A CA 1
ATOM 2240 C C . GLN A 1 277 ? 32.915 9.038 -47.629 1.00 98.00 277 GLN A C 1
ATOM 2242 O O . GLN A 1 277 ? 33.327 8.806 -48.767 1.00 98.00 277 GLN A O 1
ATOM 2247 N N . LYS A 1 278 ? 32.964 10.257 -47.076 1.00 98.19 278 LYS A N 1
ATOM 2248 C CA . LYS A 1 278 ? 33.536 11.431 -47.752 1.00 98.19 278 LYS A CA 1
ATOM 2249 C C . LYS A 1 278 ? 35.011 11.212 -48.088 1.00 98.19 278 LYS A C 1
ATOM 2251 O O . LYS A 1 278 ? 35.390 11.362 -49.246 1.00 98.19 278 LYS A O 1
ATOM 2256 N N . HIS A 1 279 ? 35.816 10.746 -47.130 1.00 97.81 279 HIS A N 1
ATOM 2257 C CA . HIS A 1 279 ? 37.230 10.438 -47.362 1.00 97.81 279 HIS A CA 1
ATOM 2258 C C . HIS A 1 279 ? 37.417 9.379 -48.460 1.00 97.81 279 HIS A C 1
ATOM 2260 O O . HIS A 1 279 ? 38.240 9.550 -49.357 1.00 97.81 279 HIS A O 1
ATOM 2266 N N . ALA A 1 280 ? 36.619 8.306 -48.446 1.00 97.94 280 ALA A N 1
ATOM 2267 C CA . ALA A 1 280 ? 36.677 7.271 -49.478 1.00 97.94 280 ALA A CA 1
ATOM 2268 C C . ALA A 1 280 ? 36.294 7.802 -50.874 1.00 97.94 280 ALA A C 1
ATOM 2270 O O . ALA A 1 280 ? 36.880 7.389 -51.877 1.00 97.94 280 ALA A O 1
ATOM 2271 N N . GLN A 1 281 ? 35.324 8.718 -50.968 1.00 97.69 281 GLN A N 1
ATOM 2272 C CA . GLN A 1 281 ? 34.983 9.386 -52.228 1.00 97.69 281 GLN A CA 1
ATOM 2273 C C . GLN A 1 281 ? 36.121 10.296 -52.704 1.00 97.69 281 GLN A C 1
ATOM 2275 O O . GLN A 1 281 ? 36.516 10.223 -53.868 1.00 97.69 281 GLN A O 1
ATOM 2280 N N . GLU A 1 282 ? 36.699 11.104 -51.814 1.00 97.88 282 GLU A N 1
ATOM 2281 C CA . GLU A 1 282 ? 37.851 11.947 -52.135 1.00 97.88 282 GLU A CA 1
ATOM 2282 C C . GLU A 1 282 ? 39.039 11.118 -52.633 1.00 97.88 282 GLU A C 1
ATOM 2284 O O . GLU A 1 282 ? 39.638 11.453 -53.655 1.00 97.88 282 GLU A O 1
ATOM 2289 N N . GLU A 1 283 ? 39.345 10.001 -51.976 1.00 98.19 283 GLU A N 1
ATOM 2290 C CA . GLU A 1 283 ? 40.414 9.087 -52.374 1.00 98.19 283 GLU A CA 1
ATOM 2291 C C . GLU A 1 283 ? 40.163 8.480 -53.762 1.00 98.19 283 GLU A C 1
ATOM 2293 O O . GLU A 1 283 ? 41.047 8.521 -54.621 1.00 98.19 283 GLU A O 1
ATOM 2298 N N . LYS A 1 284 ? 38.930 8.029 -54.043 1.00 97.69 284 LYS A N 1
ATOM 2299 C CA . LYS A 1 284 ? 38.530 7.561 -55.382 1.00 97.69 284 LYS A CA 1
ATOM 2300 C C . LYS A 1 284 ? 38.720 8.641 -56.447 1.00 97.69 284 LYS A C 1
ATOM 2302 O O . LYS A 1 284 ? 39.241 8.352 -57.523 1.00 97.69 284 LYS A O 1
ATOM 2307 N N . THR A 1 285 ? 38.341 9.890 -56.165 1.00 97.50 285 THR A N 1
ATOM 2308 C CA . THR A 1 285 ? 38.520 10.989 -57.131 1.00 97.50 285 THR A CA 1
ATOM 2309 C C . THR A 1 285 ? 39.991 11.348 -57.344 1.00 97.50 285 THR A C 1
ATOM 2311 O O . THR A 1 285 ? 40.390 11.618 -58.479 1.00 97.50 285 THR A O 1
ATOM 2314 N N . LYS A 1 286 ? 40.822 11.312 -56.292 1.00 97.94 286 LYS A N 1
ATOM 2315 C CA . LYS A 1 286 ? 42.278 11.503 -56.392 1.00 97.94 286 LYS A CA 1
ATOM 2316 C C . LYS A 1 286 ? 42.910 10.401 -57.245 1.00 97.94 286 LYS A C 1
ATOM 2318 O O . LYS A 1 286 ? 43.651 10.717 -58.175 1.00 97.94 286 LYS A O 1
ATOM 2323 N N . ALA A 1 287 ? 42.556 9.139 -57.000 1.00 97.69 287 ALA A N 1
ATOM 2324 C CA . ALA A 1 287 ? 43.023 8.000 -57.788 1.00 97.69 287 ALA A CA 1
ATOM 2325 C C . ALA A 1 287 ? 42.594 8.103 -59.263 1.00 97.69 287 ALA A C 1
ATOM 2327 O O . ALA A 1 287 ? 43.420 7.929 -60.158 1.00 97.69 287 ALA A O 1
ATOM 2328 N N . ALA A 1 288 ? 41.338 8.478 -59.535 1.00 97.44 288 ALA A N 1
ATOM 2329 C CA . ALA A 1 288 ? 40.839 8.676 -60.897 1.00 97.44 288 ALA A CA 1
ATOM 2330 C C . ALA A 1 288 ? 41.584 9.801 -61.640 1.00 97.44 288 ALA A C 1
ATOM 2332 O O . ALA A 1 288 ? 41.951 9.639 -62.806 1.00 97.44 288 ALA A O 1
ATOM 2333 N N . LYS A 1 289 ? 41.868 10.927 -60.967 1.00 97.88 289 LYS A N 1
ATOM 2334 C CA . LYS A 1 289 ? 42.674 12.023 -61.534 1.00 97.88 289 LYS A CA 1
ATOM 2335 C C . LYS A 1 289 ? 44.099 11.569 -61.860 1.00 97.88 289 LYS A C 1
ATOM 2337 O O . LYS A 1 289 ? 44.588 11.865 -62.947 1.00 97.88 28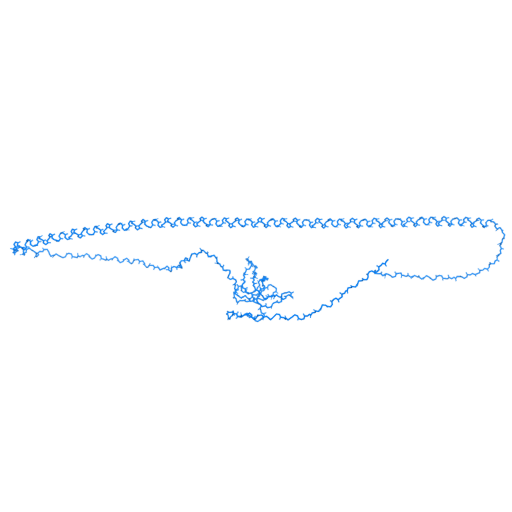9 LYS A O 1
ATOM 2342 N N . GLN A 1 290 ? 44.743 10.824 -60.960 1.00 97.62 290 GLN A N 1
ATOM 2343 C CA . GLN A 1 290 ? 46.084 10.274 -61.192 1.00 97.62 290 GLN A CA 1
ATOM 2344 C C . GLN A 1 290 ? 46.104 9.272 -62.354 1.00 97.62 290 GLN A C 1
ATOM 2346 O O . GLN A 1 290 ? 46.995 9.337 -63.197 1.00 97.62 290 GLN A O 1
ATOM 2351 N N . ALA A 1 291 ? 45.113 8.380 -62.437 1.00 97.44 291 ALA A N 1
ATOM 2352 C CA . ALA A 1 291 ? 44.985 7.428 -63.538 1.00 97.44 291 ALA A CA 1
ATOM 2353 C C . ALA A 1 291 ? 44.794 8.139 -64.887 1.00 97.44 291 ALA A C 1
ATOM 2355 O O . ALA A 1 291 ? 45.464 7.800 -65.862 1.00 97.44 291 ALA A O 1
ATOM 2356 N N . LYS A 1 292 ? 43.947 9.178 -64.934 1.00 97.56 292 LYS A N 1
ATOM 2357 C CA . LYS A 1 292 ? 43.743 9.996 -66.137 1.00 97.56 292 LYS A CA 1
ATOM 2358 C C . LYS A 1 292 ? 45.026 10.713 -66.566 1.00 97.56 292 LYS A C 1
ATOM 2360 O O . LYS A 1 292 ? 45.350 10.703 -67.749 1.00 97.56 292 LYS A O 1
ATOM 2365 N N . ALA A 1 293 ? 45.770 11.285 -65.617 1.00 97.44 293 ALA A N 1
ATOM 2366 C CA . ALA A 1 293 ? 47.046 11.943 -65.894 1.00 97.44 293 ALA A CA 1
ATOM 2367 C C . ALA A 1 293 ? 48.101 10.963 -66.440 1.00 97.44 293 ALA A C 1
ATOM 2369 O O . ALA A 1 293 ? 48.788 11.286 -67.407 1.00 97.44 293 ALA A O 1
ATOM 2370 N N . LYS A 1 294 ? 48.192 9.749 -65.872 1.00 97.56 294 LYS A N 1
ATOM 2371 C CA . LYS A 1 294 ? 49.069 8.679 -66.381 1.00 97.56 294 LYS A CA 1
ATOM 2372 C C . LYS A 1 294 ? 48.703 8.273 -67.809 1.00 97.56 294 LYS A C 1
ATOM 2374 O O . LYS A 1 294 ? 49.569 8.252 -68.673 1.00 97.56 294 LYS A O 1
ATOM 2379 N N . LEU A 1 295 ? 47.417 8.039 -68.078 1.00 96.81 295 LEU A N 1
ATOM 2380 C CA . LEU A 1 295 ? 46.937 7.673 -69.413 1.00 96.81 295 LEU A CA 1
ATOM 2381 C C . LEU A 1 295 ? 47.213 8.776 -70.446 1.00 96.81 295 LEU A C 1
ATOM 2383 O O . LEU A 1 295 ? 47.572 8.490 -71.588 1.00 96.81 295 LEU A O 1
ATOM 2387 N N . GLU A 1 296 ? 47.075 10.046 -70.059 1.00 97.06 296 GLU A N 1
ATOM 2388 C CA . GLU A 1 296 ? 47.420 11.175 -70.924 1.00 97.06 296 GLU A CA 1
ATOM 2389 C C . GLU A 1 296 ? 48.930 11.247 -71.206 1.00 97.06 296 GLU A C 1
ATOM 2391 O O . GLU A 1 296 ? 49.323 11.489 -72.351 1.00 97.06 296 GLU A O 1
ATOM 2396 N N . ALA A 1 297 ? 49.775 11.006 -70.199 1.00 96.50 297 ALA A N 1
ATOM 2397 C CA . ALA A 1 297 ? 51.226 10.942 -70.364 1.00 96.50 297 ALA A CA 1
ATOM 2398 C C . ALA A 1 297 ? 51.639 9.801 -71.309 1.00 96.50 297 ALA A C 1
ATOM 2400 O O . ALA A 1 297 ? 52.388 10.041 -72.258 1.00 96.50 297 ALA A O 1
ATOM 2401 N N . ASP A 1 298 ? 51.073 8.604 -71.136 1.00 96.50 298 ASP A N 1
ATOM 2402 C CA . ASP A 1 298 ? 51.309 7.456 -72.019 1.00 96.50 298 ASP A CA 1
ATOM 2403 C C . ASP A 1 298 ? 50.856 7.742 -73.455 1.00 96.50 298 ASP A C 1
ATOM 2405 O O . ASP A 1 298 ? 51.551 7.412 -74.419 1.00 96.50 298 ASP A O 1
ATOM 2409 N N . ARG A 1 299 ? 49.705 8.410 -73.627 1.00 95.56 299 ARG A N 1
ATOM 2410 C CA . ARG A 1 299 ? 49.209 8.821 -74.948 1.00 95.56 299 ARG A CA 1
ATOM 2411 C C . ARG A 1 299 ? 50.153 9.819 -75.619 1.00 95.56 299 ARG A C 1
ATOM 2413 O O . ARG A 1 299 ? 50.387 9.706 -76.822 1.00 95.56 299 ARG A O 1
ATOM 2420 N N . LYS A 1 300 ? 50.701 10.781 -74.867 1.00 94.88 300 LYS A N 1
ATOM 2421 C CA . LYS A 1 300 ? 51.715 11.724 -75.370 1.00 94.88 300 LYS A CA 1
ATOM 2422 C C . LYS A 1 300 ? 52.999 10.994 -75.762 1.00 94.88 300 LYS A C 1
ATOM 2424 O O . LYS A 1 300 ? 53.506 11.240 -76.852 1.00 94.88 300 LYS A O 1
ATOM 2429 N N . HIS A 1 301 ? 53.463 10.055 -74.938 1.00 94.06 301 HIS A N 1
ATOM 2430 C CA . HIS A 1 301 ? 54.647 9.245 -75.224 1.00 94.06 301 HIS A CA 1
ATOM 2431 C C . HIS A 1 301 ? 54.473 8.393 -76.491 1.00 94.06 301 HIS A C 1
ATOM 2433 O O . HIS A 1 301 ? 55.319 8.443 -77.378 1.00 94.06 301 HIS A O 1
ATOM 2439 N N . ARG A 1 302 ? 53.350 7.672 -76.637 1.00 92.56 302 ARG A N 1
ATOM 2440 C CA . ARG A 1 302 ? 53.046 6.893 -77.857 1.00 92.56 302 ARG A CA 1
ATOM 2441 C C . ARG A 1 302 ? 52.961 7.765 -79.109 1.00 92.56 302 ARG A C 1
ATOM 2443 O O . ARG A 1 302 ? 53.419 7.364 -80.173 1.00 92.56 302 ARG A O 1
ATOM 2450 N N . ARG A 1 303 ? 52.372 8.960 -78.998 1.00 90.50 303 ARG A N 1
ATOM 2451 C CA . ARG A 1 303 ? 52.299 9.903 -80.123 1.00 90.50 303 ARG A CA 1
ATOM 2452 C C . ARG A 1 303 ? 53.687 10.401 -80.530 1.00 90.50 303 ARG A C 1
ATOM 2454 O O . ARG A 1 303 ? 53.934 10.548 -81.720 1.00 90.50 303 ARG A O 1
ATOM 2461 N N . ALA A 1 304 ? 54.575 10.637 -79.563 1.00 88.19 304 ALA A N 1
ATOM 2462 C CA . ALA A 1 304 ? 55.961 11.003 -79.833 1.00 88.19 304 ALA A CA 1
ATOM 2463 C C . ALA A 1 304 ? 56.741 9.845 -80.477 1.00 88.19 304 ALA A C 1
ATOM 2465 O O . ALA A 1 304 ? 57.434 10.076 -81.458 1.00 88.19 304 ALA A O 1
ATOM 2466 N N . SER A 1 305 ? 56.581 8.604 -79.998 1.00 86.06 305 SER A N 1
ATOM 2467 C CA . SER A 1 305 ? 57.282 7.447 -80.574 1.00 86.06 305 SER A CA 1
ATOM 2468 C C . SER A 1 305 ? 56.831 7.122 -82.001 1.00 86.06 305 SER A C 1
ATOM 2470 O O . SER A 1 305 ? 57.662 6.763 -82.823 1.00 86.06 305 SER A O 1
ATOM 2472 N N . MET A 1 306 ? 55.541 7.287 -82.322 1.00 81.12 306 MET A N 1
ATOM 2473 C CA . MET A 1 306 ? 55.035 7.092 -83.691 1.00 81.12 306 MET A CA 1
ATOM 2474 C C . MET A 1 306 ? 55.465 8.188 -84.673 1.00 81.12 306 MET A C 1
ATOM 2476 O O . MET A 1 306 ? 55.463 7.955 -85.874 1.00 81.12 306 MET A O 1
ATOM 2480 N N . ALA A 1 307 ? 55.834 9.379 -84.195 1.00 76.12 307 ALA A N 1
ATOM 2481 C CA . ALA A 1 307 ? 56.328 10.443 -85.068 1.00 76.12 307 ALA A CA 1
ATOM 2482 C C . ALA A 1 307 ? 57.775 10.203 -85.550 1.00 76.12 307 ALA A C 1
ATOM 2484 O O . ALA A 1 307 ? 58.205 10.842 -86.506 1.00 76.12 307 ALA A O 1
ATOM 2485 N N . SER A 1 308 ? 58.514 9.299 -84.901 1.00 70.38 308 SER A N 1
ATOM 2486 C CA . SER A 1 308 ? 59.938 9.047 -85.157 1.00 70.38 308 SER A CA 1
ATOM 2487 C C . SER A 1 308 ? 60.217 7.939 -86.178 1.00 70.38 308 SER A C 1
ATOM 2489 O O . SER A 1 308 ? 61.379 7.750 -86.525 1.00 70.38 308 SER A O 1
ATOM 2491 N N . ASP A 1 309 ? 59.198 7.211 -86.649 1.00 57.31 309 ASP A N 1
ATOM 2492 C CA . ASP A 1 309 ? 59.373 6.051 -87.535 1.00 57.31 309 ASP A CA 1
ATOM 2493 C C . ASP A 1 309 ? 58.479 6.153 -88.791 1.00 57.31 309 ASP A C 1
ATOM 2495 O O . ASP A 1 309 ? 57.380 5.597 -88.837 1.00 57.31 309 ASP A O 1
ATOM 2499 N N . P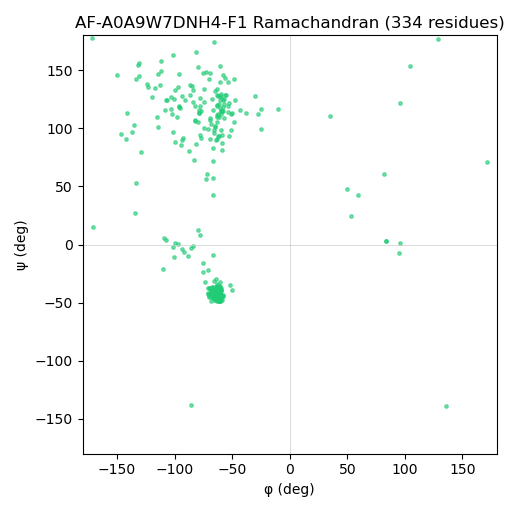RO A 1 310 ? 58.882 6.941 -89.808 1.00 54.41 310 PRO A N 1
ATOM 2500 C CA . PRO A 1 310 ? 58.081 7.161 -91.012 1.00 54.41 310 PRO A CA 1
ATOM 2501 C C . PRO A 1 310 ? 58.152 6.027 -92.058 1.00 54.41 310 PRO A C 1
ATOM 2503 O O . PRO A 1 310 ? 57.712 6.242 -93.187 1.00 54.41 310 PRO A O 1
ATOM 2506 N N . GLY A 1 311 ? 58.688 4.838 -91.753 1.00 55.12 311 GLY A N 1
ATOM 2507 C CA . GLY A 1 311 ? 58.974 3.833 -92.787 1.00 55.12 311 GLY A CA 1
ATOM 2508 C C . GLY A 1 311 ? 58.714 2.385 -92.387 1.00 55.12 311 GLY A C 1
ATOM 2509 O O . GLY A 1 311 ? 59.629 1.699 -91.954 1.00 55.12 311 GLY A O 1
ATOM 2510 N N . GLY A 1 312 ? 57.503 1.886 -92.645 1.00 52.38 312 GLY A N 1
ATOM 2511 C CA . GLY A 1 312 ? 57.212 0.452 -92.553 1.00 52.38 312 GLY A CA 1
ATOM 2512 C C . GLY A 1 312 ? 55.729 0.125 -92.689 1.00 52.38 312 GLY A C 1
ATOM 2513 O O . GLY A 1 312 ? 55.080 -0.208 -91.708 1.00 52.38 312 GLY A O 1
ATOM 2514 N N . ILE A 1 313 ? 55.174 0.271 -93.897 1.00 51.06 313 ILE A N 1
ATOM 2515 C CA . ILE A 1 313 ? 53.866 -0.298 -94.250 1.00 51.06 313 ILE A CA 1
ATOM 2516 C C . ILE A 1 313 ? 54.135 -1.668 -94.871 1.00 51.06 313 ILE A C 1
ATOM 2518 O O . ILE A 1 313 ? 54.338 -1.780 -96.078 1.00 51.06 313 ILE A O 1
ATOM 2522 N N . ASP A 1 314 ? 54.130 -2.717 -94.062 1.00 46.44 314 ASP A N 1
ATOM 2523 C CA . ASP A 1 314 ? 53.968 -4.092 -94.510 1.00 46.44 314 ASP A CA 1
ATOM 2524 C C . ASP A 1 314 ? 52.524 -4.536 -94.251 1.00 46.44 314 ASP A C 1
ATOM 2526 O O . ASP A 1 314 ? 52.097 -4.931 -93.168 1.00 46.44 314 ASP A O 1
ATOM 2530 N N . SER A 1 315 ? 51.737 -4.415 -95.319 1.00 51.12 315 SER A N 1
ATOM 2531 C CA . SER A 1 315 ? 50.375 -4.927 -95.413 1.00 51.12 315 SER A CA 1
ATOM 2532 C C . SER A 1 315 ? 50.379 -6.458 -95.371 1.00 51.12 315 SER A C 1
ATOM 2534 O O . SER A 1 315 ? 50.529 -7.116 -96.395 1.00 51.12 315 SER A O 1
ATOM 2536 N N . SER A 1 316 ? 50.160 -7.035 -94.194 1.00 46.12 316 SER A N 1
ATOM 2537 C CA . SER A 1 316 ? 49.559 -8.365 -94.041 1.00 46.12 316 SER A CA 1
ATOM 2538 C C . SER A 1 316 ? 48.623 -8.289 -92.827 1.00 46.12 316 SER A C 1
ATOM 2540 O O . SER A 1 316 ? 49.018 -7.913 -91.735 1.00 46.12 316 SER A O 1
ATOM 2542 N N . GLY A 1 317 ? 47.306 -8.403 -92.981 1.00 52.56 317 GLY A N 1
ATOM 2543 C CA . GLY A 1 317 ? 46.655 -9.605 -93.479 1.00 52.56 317 GLY A CA 1
ATOM 2544 C C . GLY A 1 317 ? 46.511 -10.600 -92.328 1.00 52.56 317 GLY A C 1
ATOM 2545 O O . GLY A 1 317 ? 47.095 -11.671 -92.388 1.00 52.56 317 GLY A O 1
ATOM 2546 N N . SER A 1 318 ? 45.794 -10.239 -91.258 1.00 49.12 318 SER A N 1
ATOM 2547 C CA . SER A 1 318 ? 45.502 -11.171 -90.164 1.00 49.12 318 SER A CA 1
ATOM 2548 C C . SER A 1 318 ? 44.048 -11.035 -89.732 1.00 49.12 318 SER A C 1
ATOM 2550 O O . SER A 1 318 ? 43.652 -10.127 -89.002 1.00 49.12 318 SER A O 1
ATOM 2552 N N . GLN A 1 319 ? 43.249 -11.940 -90.293 1.00 56.62 319 GLN A N 1
ATOM 2553 C CA . GLN A 1 319 ? 41.911 -12.288 -89.847 1.00 56.62 319 GLN A CA 1
ATOM 2554 C C . GLN A 1 319 ? 42.014 -12.828 -88.419 1.00 56.62 319 GLN A C 1
ATOM 2556 O O . GLN A 1 319 ? 42.769 -13.764 -88.187 1.00 56.62 319 GLN A O 1
ATOM 2561 N N . ASN A 1 320 ? 41.239 -12.295 -87.479 1.00 48.62 320 ASN A N 1
ATOM 2562 C CA . ASN A 1 320 ? 40.928 -13.023 -86.254 1.00 48.62 320 ASN A CA 1
ATOM 2563 C C . ASN A 1 320 ? 39.516 -12.683 -85.783 1.00 48.62 320 ASN A C 1
ATOM 2565 O O . ASN A 1 320 ? 39.273 -11.672 -85.132 1.00 48.62 320 ASN A O 1
ATOM 2569 N N . SER A 1 321 ? 38.617 -13.573 -86.206 1.00 50.97 321 SER A N 1
ATOM 2570 C CA . SER A 1 321 ? 37.529 -14.191 -85.446 1.00 50.97 321 SER A CA 1
ATOM 2571 C C . SER A 1 321 ? 36.818 -13.346 -84.388 1.00 50.97 321 SER A C 1
ATOM 2573 O O . SER A 1 321 ? 37.327 -13.153 -83.280 1.00 50.97 321 SER A O 1
ATOM 2575 N N . ASP A 1 322 ? 35.567 -13.025 -84.716 1.00 52.34 322 ASP A N 1
ATOM 2576 C CA . ASP A 1 322 ? 34.449 -12.902 -83.787 1.00 52.34 322 ASP A CA 1
ATOM 2577 C C . ASP A 1 322 ? 34.520 -13.981 -82.697 1.00 52.34 322 ASP A C 1
ATOM 2579 O O . ASP A 1 322 ? 34.387 -15.179 -82.957 1.00 52.34 322 ASP A O 1
ATOM 2583 N N . LYS A 1 323 ? 34.741 -13.553 -81.456 1.00 57.72 323 LYS A N 1
ATOM 2584 C CA . LYS A 1 323 ? 34.394 -14.328 -80.267 1.0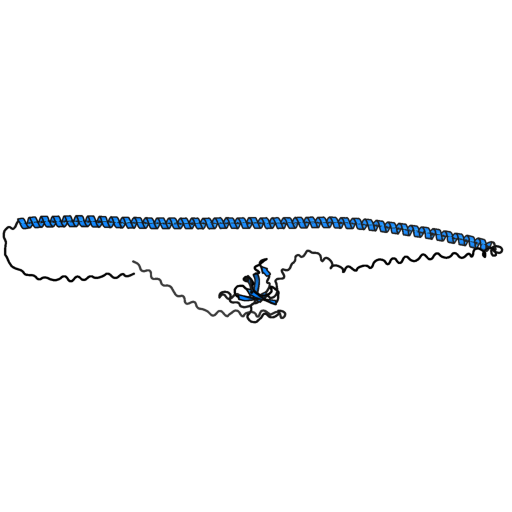0 57.72 323 LYS A CA 1
ATOM 2585 C C . LYS A 1 323 ? 33.314 -13.550 -79.541 1.00 57.72 323 LYS A C 1
ATOM 2587 O O . LYS A 1 323 ? 33.602 -12.559 -78.872 1.00 57.72 323 LYS A O 1
ATOM 2592 N N . GLU A 1 324 ? 32.083 -14.017 -79.733 1.00 54.41 324 GLU A N 1
ATOM 2593 C CA . GLU A 1 324 ? 30.931 -13.733 -78.885 1.00 54.41 324 GLU A CA 1
ATOM 2594 C C . GLU A 1 324 ? 31.346 -13.827 -77.414 1.00 54.41 324 GLU A C 1
ATOM 2596 O O . GLU A 1 324 ? 31.742 -14.885 -76.918 1.00 54.41 324 GLU A O 1
ATOM 2601 N N . TRP A 1 325 ? 31.265 -12.699 -76.716 1.00 58.34 325 TRP A N 1
ATOM 2602 C CA . TRP A 1 325 ? 31.264 -12.687 -75.265 1.00 58.34 325 TRP A CA 1
ATOM 2603 C C . TRP A 1 325 ? 29.837 -12.983 -74.825 1.00 58.34 325 TRP A C 1
ATOM 2605 O O . TRP A 1 325 ? 28.942 -12.162 -74.983 1.00 58.34 325 TRP A O 1
ATOM 2615 N N . VAL A 1 326 ? 29.636 -14.202 -74.335 1.00 55.16 326 VAL A N 1
ATOM 2616 C CA . VAL A 1 326 ? 28.391 -14.643 -73.712 1.00 55.16 326 VAL A CA 1
ATOM 2617 C C . VAL A 1 326 ? 28.219 -13.864 -72.407 1.00 55.16 326 VAL A C 1
ATOM 2619 O O . VAL A 1 326 ? 29.029 -14.004 -71.487 1.00 55.16 326 VAL A O 1
ATOM 2622 N N . ASP A 1 327 ? 27.174 -13.043 -72.339 1.00 51.38 327 ASP A N 1
ATOM 2623 C CA . ASP A 1 327 ? 26.735 -12.360 -71.126 1.00 51.38 327 ASP A CA 1
ATOM 2624 C C . ASP A 1 327 ? 26.305 -13.396 -70.076 1.00 51.38 327 ASP A C 1
ATOM 2626 O O . ASP A 1 327 ? 25.246 -14.018 -70.166 1.00 51.38 327 ASP A O 1
ATOM 2630 N N . VAL A 1 328 ? 27.144 -13.603 -69.060 1.00 57.44 328 VAL A N 1
ATOM 2631 C CA . VAL A 1 328 ? 26.777 -14.349 -67.851 1.00 57.44 328 VAL A CA 1
ATOM 2632 C C . VAL A 1 328 ? 26.302 -13.336 -66.814 1.00 57.44 328 VAL A C 1
ATOM 2634 O O . VAL A 1 328 ? 27.085 -12.816 -66.017 1.00 57.44 328 VAL A O 1
ATOM 2637 N N . GLU A 1 329 ? 24.998 -13.053 -66.826 1.00 50.38 329 GLU A N 1
ATOM 2638 C CA . GLU A 1 329 ? 24.295 -12.351 -65.749 1.00 50.38 329 GLU A CA 1
ATOM 2639 C C . GLU A 1 329 ? 24.285 -13.219 -64.476 1.00 50.38 329 GLU A C 1
ATOM 2641 O O . GLU A 1 329 ? 23.347 -13.954 -64.166 1.00 50.38 329 GLU A O 1
ATOM 2646 N N . GLY A 1 330 ? 25.379 -13.159 -63.718 1.00 53.34 330 GLY A N 1
ATOM 2647 C CA . GLY A 1 330 ? 25.477 -13.730 -62.380 1.00 53.34 330 GLY A CA 1
ATOM 2648 C C . GLY A 1 330 ? 24.767 -12.844 -61.359 1.00 53.34 330 GLY A C 1
ATOM 2649 O O . GLY A 1 330 ? 25.375 -11.944 -60.790 1.00 53.34 330 GLY A O 1
ATOM 2650 N N . ASN A 1 331 ? 23.486 -13.118 -61.125 1.00 56.97 331 ASN A N 1
ATOM 2651 C CA . ASN A 1 331 ? 22.649 -12.545 -60.070 1.00 56.97 331 ASN A CA 1
ATOM 2652 C C . ASN A 1 331 ? 23.231 -12.856 -58.665 1.00 56.97 331 ASN A C 1
ATOM 2654 O O . ASN A 1 331 ? 23.226 -14.027 -58.265 1.00 56.97 331 ASN A O 1
ATOM 2658 N N . PRO A 1 332 ? 23.733 -11.880 -57.877 1.00 60.97 332 PRO A N 1
ATOM 2659 C CA . PRO A 1 332 ? 24.140 -12.152 -56.506 1.00 60.97 332 PRO A CA 1
ATOM 2660 C C . PRO A 1 332 ? 22.892 -12.236 -55.620 1.00 60.97 332 PRO A C 1
ATOM 2662 O O . PRO A 1 332 ? 22.377 -11.243 -55.111 1.00 60.97 332 PRO A O 1
ATOM 2665 N N . SER A 1 333 ? 22.420 -13.470 -55.443 1.00 61.44 333 SER A N 1
ATOM 2666 C CA . SER A 1 333 ? 21.423 -13.849 -54.446 1.00 61.44 333 SER A CA 1
ATOM 2667 C C . SER A 1 333 ? 21.780 -13.280 -53.072 1.00 61.44 333 SER A C 1
ATOM 2669 O O . SER A 1 333 ? 22.834 -13.588 -52.511 1.00 61.44 333 SER A O 1
ATOM 2671 N N . ASN A 1 334 ? 20.828 -12.529 -52.517 1.00 57.38 334 ASN A N 1
ATOM 2672 C CA . ASN A 1 334 ? 20.645 -12.253 -51.096 1.00 57.38 334 ASN A CA 1
ATOM 2673 C C . ASN A 1 334 ? 21.134 -13.405 -50.206 1.00 57.38 334 ASN A C 1
ATOM 2675 O O . ASN A 1 334 ? 20.666 -14.539 -50.345 1.00 57.38 334 ASN A O 1
ATOM 2679 N N . LYS A 1 335 ? 21.987 -13.089 -49.230 1.00 55.44 335 LYS A N 1
ATOM 2680 C CA . LYS A 1 335 ? 22.107 -13.858 -47.990 1.00 55.44 335 LYS A CA 1
ATOM 2681 C C . LYS A 1 335 ? 22.174 -12.900 -46.797 1.00 55.44 335 LYS A C 1
ATOM 2683 O O . LYS A 1 335 ? 23.212 -12.293 -46.566 1.00 55.44 335 LYS A O 1
ATOM 2688 N N . VAL A 1 336 ? 21.007 -12.841 -46.145 1.00 52.56 336 VAL A N 1
ATOM 2689 C CA . VAL A 1 336 ? 20.675 -12.722 -44.708 1.00 52.56 336 VAL A CA 1
ATOM 2690 C C . VAL A 1 336 ? 21.337 -11.616 -43.899 1.00 52.56 336 VAL A C 1
ATOM 2692 O O . VAL A 1 336 ? 22.544 -11.732 -43.598 1.00 52.56 336 VAL A O 1
#

pLDDT: mean 77.58, std 19.89, range [41.97, 98.56]

Mean predicted aligned error: 20.41 Å

Sequence (336 aa):
MERRETARMLSSDGFALRPRPRKKKLEQNPNFKQAPRGVPTLNYWAEVGGGVHKTIQGELFGCVVVDGDAIDTGERIETGVIVKGDITEFSEVVTNSGSRYWLGEKDEEDDDDDDEDPTPKTQKKVRIPAPDKSTPRFVKPKHEDDEDDLKVKEKHMTEEEKEKKKAEAYAINERLKEKAAAELKKVKESSRRKLMEKEGVVEKEKLSEEEKDKRRKAKAEAKAKQDAMLEKQMIALEKIKEKNAKRKEKDTQKKAEQDAVRERRERAFQDKFQEKQKHAQEEKTKAAKQAKAKLEADRKHRRASMASDPGGIDSSGSQNSDKEWVDVEGNPSNKV

Secondary structure (DSSP, 8-state):
-----------------PPPP--------TTS-PPPTTPPEEEEEEEESSSS--EEEEEEES-EEETTEEEPTT-EEE---EEES--STTEEEEETTS-EEEE-SB-------TT--------------------------------SSSSSSGGG--HHHHHHHHHHHHHHHHHHHHHHHHHHHHHHHHHHHHHHHHHHHHHHHHHHHHHHHHHHHHHHHHHHHHHHHHHHHHHHHHHHHHHHHHHHHHHHHHHHHHHHHHHHHHHHHHHHHHHHHHHHHHHHHHHHHHHHHHHHHHHHHHHHHHHT----------------------------

Radius of gyration: 62.05 Å; Cα contacts (8 Å, |Δi|>4): 171; chains: 1; bounding box: 136×51×199 Å

Foldseek 3Di:
DDDDDDPPDPPPPPPPPDPDPDPDPDDDDPPWPDDDPPAWEFAQKDWDDPDDFTKIWGFIADWDQDPNDTDDGGDIDIAATWDDWDPDAQIWTAHPVRHIYGYHHYNPPPPPPPPPDPDPPDDDPPPPPPDPPPDPPPDDPPPDDDPPPPPPPPPDDDPVVVVVVVVVVVVVVVVVVVVVVVVVVVVVVVVVVVVVVVVVVVVVVVVVVVVVVVVVVVVVVVVVVVVVVVVVVVVVVVVVVVVVVVVVVVVVVVVVVVVVVVVVVVVVVVVVVVVVVVVVVVVVVVVVVVVVVVVVVVVVVVVVVVVVDPDDPDDDDDDDDDDDDDDDPPDPDDDD